Protein AF-A0A9E6A3T9-F1 (afdb_monomer)

Radius of gyration: 27.0 Å; Cα contacts (8 Å, |Δi|>4): 164; chains: 1; bounding box: 60×65×77 Å

Secondary structure (DSSP, 8-state):
---------HHHHHHH-HHHHHHHHHHHHHHHHHHHHHHH---EEEEETTEEEE--S-HHHHHHHHHHHHHHHHHHHHHHHHHHHHHHHHHHHHHHTTSTTT-EE-SSSS-EESHHHHTPPTT--SGGGGTS---EEEEEEE-STT-EEEEEEEEETTEEEEEEEE--HHHHHHHHHHHHHHHHHHHHH-HHHHHHHHHHHHHHHHHHHHHTHHHHHHHHHHHH--

Sequence (226 aa):
MADQVEKLTITEQIDKDEGLKSKRNQLMVTSLILLALSFSGAKVEEANTFILKLKFENQEGISVLLVLAIMFLMLRYYNYAGQYHQKLYKLWTNRLLKDKFFLDVHPYDSSVSGLISKLEPKGFDIENMNYEELSLDYQFKCSFLFVRKITYYWCDRHQDFEEEIEVGWENYFKVIRLEAKYQLESFIVHRENLDIIAPYLIGLMAITSYFYNDQFQVFLKILSSS

pLDDT: mean 73.09, std 15.4, range [37.69, 91.19]

Nearest PDB structures (foldseek):
  2l3j-assembly1_A  TM=4.558E-01  e=2.831E-01  Rattus norvegicus
  3ni9-assembly2_B  TM=4.528E-01  e=7.544E-01  Pseudomonas aeruginosa
  2l3c-assembly1_A  TM=4.208E-01  e=6.723E-01  Rattus norvegicus
  3p1x-assembly3_A  TM=4.592E-01  e=1.898E+00  Homo sapiens
  3adj-assembly1_A  TM=4.566E-01  e=4.015E+00  Arabidopsis thaliana

Structure (mmCIF, N/CA/C/O backbone):
data_AF-A0A9E6A3T9-F1
#
_entry.id   AF-A0A9E6A3T9-F1
#
loop_
_atom_site.group_PDB
_atom_site.id
_atom_site.type_symbol
_atom_site.label_atom_id
_atom_site.label_alt_id
_atom_site.label_comp_id
_atom_site.label_asym_id
_atom_site.label_entity_id
_atom_site.label_seq_id
_atom_site.pdbx_PDB_ins_code
_atom_site.Cartn_x
_atom_site.Cartn_y
_atom_site.Cartn_z
_atom_site.occupancy
_atom_site.B_iso_or_equiv
_atom_site.auth_seq_id
_atom_site.auth_comp_id
_atom_site.auth_asym_id
_atom_site.auth_atom_id
_atom_site.pdbx_PDB_model_num
ATOM 1 N N . MET A 1 1 ? 1.735 45.803 -10.416 1.00 37.69 1 MET A N 1
ATOM 2 C CA . MET A 1 1 ? 2.783 44.982 -9.780 1.00 37.69 1 MET A CA 1
ATOM 3 C C . MET A 1 1 ? 2.056 44.047 -8.841 1.00 37.69 1 MET A C 1
ATOM 5 O O . MET A 1 1 ? 1.550 44.506 -7.831 1.00 37.69 1 MET A O 1
ATOM 9 N N . ALA A 1 2 ? 1.816 42.821 -9.303 1.00 38.03 2 ALA A N 1
ATOM 10 C CA . ALA A 1 2 ? 1.015 41.837 -8.589 1.00 38.03 2 ALA A CA 1
ATOM 11 C C . ALA A 1 2 ? 1.877 41.172 -7.513 1.00 38.03 2 ALA A C 1
ATOM 13 O O . ALA A 1 2 ? 2.999 40.754 -7.805 1.00 38.03 2 ALA A O 1
ATOM 14 N N . ASP A 1 3 ? 1.335 41.130 -6.298 1.00 39.66 3 ASP A N 1
ATOM 15 C CA . ASP A 1 3 ? 1.909 40.488 -5.122 1.00 39.66 3 ASP A CA 1
ATOM 16 C C . ASP A 1 3 ? 2.384 39.067 -5.432 1.00 39.66 3 ASP A C 1
ATOM 18 O O . ASP A 1 3 ? 1.632 38.216 -5.917 1.00 39.66 3 ASP A O 1
ATOM 22 N N . GLN A 1 4 ? 3.651 38.809 -5.117 1.00 42.44 4 GLN A N 1
ATOM 23 C CA . GLN A 1 4 ? 4.193 37.464 -5.028 1.00 42.44 4 GLN A CA 1
ATOM 24 C C . GLN A 1 4 ? 3.591 36.803 -3.788 1.00 42.44 4 GLN A C 1
ATOM 26 O O . GLN A 1 4 ? 4.066 36.995 -2.673 1.00 42.44 4 GLN A O 1
ATOM 31 N N . VAL A 1 5 ? 2.516 36.039 -3.983 1.00 49.66 5 VAL A N 1
ATOM 32 C CA . VAL A 1 5 ? 1.968 35.165 -2.944 1.00 49.66 5 VAL A CA 1
ATOM 33 C C . VAL A 1 5 ? 3.006 34.081 -2.659 1.00 49.66 5 VAL A C 1
ATOM 35 O O . VAL A 1 5 ? 3.191 33.146 -3.441 1.00 49.66 5 VAL A O 1
ATOM 38 N N . GLU A 1 6 ? 3.714 34.252 -1.549 1.00 50.94 6 GLU A N 1
ATOM 39 C CA . GLU A 1 6 ? 4.633 33.286 -0.962 1.00 50.94 6 GLU A CA 1
ATOM 40 C C . GLU A 1 6 ? 3.918 31.927 -0.834 1.00 50.94 6 GLU A C 1
ATOM 42 O O . GLU A 1 6 ? 2.902 31.790 -0.145 1.00 50.94 6 GLU A O 1
ATOM 47 N N . LYS A 1 7 ? 4.386 30.922 -1.588 1.00 54.38 7 LYS A N 1
ATOM 48 C CA . LYS A 1 7 ? 3.810 29.571 -1.587 1.00 54.38 7 LYS A CA 1
ATOM 49 C C . LYS A 1 7 ? 4.089 28.914 -0.235 1.00 54.38 7 LYS A C 1
ATOM 51 O O . LYS A 1 7 ? 5.151 28.333 -0.044 1.00 54.38 7 LYS A O 1
ATOM 56 N N . LEU A 1 8 ? 3.110 28.990 0.665 1.00 55.31 8 LEU A N 1
ATOM 57 C CA . LEU A 1 8 ? 3.109 28.310 1.960 1.00 55.31 8 LEU A CA 1
ATOM 58 C C . LEU A 1 8 ? 3.448 26.826 1.796 1.00 55.31 8 LEU A C 1
ATOM 60 O O . LEU A 1 8 ? 2.880 26.131 0.944 1.00 55.31 8 LEU A O 1
ATOM 64 N N . THR A 1 9 ? 4.350 26.350 2.645 1.00 63.81 9 THR A N 1
ATOM 65 C CA . THR A 1 9 ? 4.795 24.957 2.696 1.00 63.81 9 THR A CA 1
ATOM 66 C C . THR A 1 9 ? 3.611 24.054 3.060 1.00 63.81 9 THR A C 1
ATOM 68 O O . THR A 1 9 ? 2.710 24.474 3.784 1.00 63.81 9 THR A O 1
ATOM 71 N N . ILE A 1 10 ? 3.587 22.799 2.593 1.00 57.50 10 ILE A N 1
ATOM 72 C CA . ILE A 1 10 ? 2.470 21.852 2.829 1.00 57.50 10 ILE A CA 1
ATOM 73 C C . ILE A 1 10 ? 2.103 21.763 4.323 1.00 57.50 10 ILE A C 1
ATOM 75 O O . ILE A 1 10 ? 0.929 21.690 4.676 1.00 57.50 10 ILE A O 1
ATOM 79 N N . THR A 1 11 ? 3.097 21.851 5.205 1.00 52.72 11 THR A N 1
ATOM 80 C CA . THR A 1 11 ? 2.930 21.873 6.663 1.00 52.72 11 THR A CA 1
ATOM 81 C C . THR A 1 11 ? 2.113 23.074 7.150 1.00 52.72 11 THR A C 1
ATOM 83 O O . THR A 1 11 ? 1.230 22.919 7.986 1.00 52.72 11 THR A O 1
ATOM 86 N N . GLU A 1 12 ? 2.340 24.260 6.584 1.00 60.75 12 GLU A N 1
ATOM 87 C CA . GLU A 1 12 ? 1.622 25.491 6.939 1.00 60.75 12 GLU A CA 1
ATOM 88 C C . GLU A 1 12 ? 0.203 25.513 6.362 1.00 60.75 12 GLU A C 1
ATOM 90 O O . GLU A 1 12 ? -0.704 26.072 6.978 1.00 60.75 12 GLU A O 1
ATOM 95 N N . GLN A 1 13 ? -0.009 24.868 5.209 1.00 61.81 13 GLN A N 1
ATOM 96 C CA . GLN A 1 13 ? -1.343 24.661 4.637 1.00 61.81 13 GLN A CA 1
ATOM 97 C C . GLN A 1 13 ? -2.173 23.696 5.496 1.00 61.81 13 GLN A C 1
ATOM 99 O O . GLN A 1 13 ? -3.345 23.957 5.748 1.00 61.81 13 GLN A O 1
ATOM 104 N N . ILE A 1 14 ? -1.551 22.632 6.015 1.00 58.38 14 ILE A N 1
ATOM 105 C CA . ILE A 1 14 ? -2.178 21.690 6.954 1.00 58.38 14 ILE A CA 1
ATOM 106 C C . ILE A 1 14 ? -2.497 22.368 8.294 1.00 58.38 14 ILE A C 1
ATOM 108 O O . ILE A 1 14 ? -3.545 22.100 8.882 1.00 58.38 14 ILE A O 1
ATOM 112 N N . ASP A 1 15 ? -1.622 23.249 8.787 1.00 57.62 15 ASP A N 1
ATOM 113 C CA . ASP A 1 15 ? -1.826 23.912 10.078 1.00 57.62 15 ASP A CA 1
ATOM 114 C C . ASP A 1 15 ? -2.862 25.044 10.051 1.00 57.62 15 ASP A C 1
ATOM 116 O O . ASP A 1 15 ? -3.491 25.293 11.092 1.00 57.62 15 ASP A O 1
ATOM 120 N N . LYS A 1 16 ? -3.051 25.693 8.889 1.00 64.81 16 LYS A N 1
ATOM 121 C CA . LYS A 1 16 ? -4.069 26.733 8.638 1.00 64.81 16 LYS A CA 1
ATOM 122 C C . LYS A 1 16 ? -5.440 26.186 8.236 1.00 64.81 16 LYS A C 1
ATOM 124 O O . LYS A 1 16 ? -6.408 26.942 8.270 1.00 64.81 16 LYS A O 1
ATOM 129 N N . ASP A 1 17 ? -5.549 24.910 7.872 1.00 64.38 17 ASP A N 1
ATOM 130 C CA . ASP A 1 17 ? -6.834 24.295 7.539 1.00 64.38 17 ASP A CA 1
ATOM 131 C C . ASP A 1 17 ? -7.641 24.021 8.821 1.00 64.38 17 ASP A C 1
ATOM 133 O O . ASP A 1 17 ? -7.574 22.952 9.436 1.00 64.38 17 ASP A O 1
ATOM 137 N N . GLU A 1 18 ? -8.409 25.028 9.250 1.00 63.78 18 GLU A N 1
ATOM 138 C CA . GLU A 1 18 ? -9.312 24.936 10.402 1.00 63.78 18 GLU A CA 1
ATOM 139 C C . GLU A 1 18 ? -10.334 23.801 10.248 1.00 63.78 18 GLU A C 1
ATOM 141 O O . GLU A 1 18 ? -10.730 23.193 11.246 1.00 63.78 18 GLU A O 1
ATOM 146 N N . GLY A 1 19 ? -10.714 23.455 9.012 1.00 69.81 19 GLY A N 1
ATOM 147 C CA . GLY A 1 19 ? -11.605 22.341 8.710 1.00 69.81 19 GLY A CA 1
ATOM 148 C C . GLY A 1 19 ? -10.952 21.003 9.036 1.00 69.81 19 GLY A C 1
ATOM 149 O O . GLY A 1 19 ? -11.517 20.203 9.786 1.00 69.81 19 GLY A O 1
ATOM 150 N N . LEU A 1 20 ? -9.731 20.776 8.552 1.00 62.91 20 LEU A N 1
ATOM 151 C CA . LEU A 1 20 ? -8.956 19.572 8.852 1.00 62.91 20 LEU A CA 1
ATOM 152 C C . LEU A 1 20 ? -8.625 19.468 10.347 1.00 62.91 20 LEU A C 1
ATOM 154 O O . LEU A 1 20 ? -8.772 18.398 10.940 1.00 62.91 20 LEU A O 1
ATOM 158 N N . LYS A 1 21 ? -8.248 20.581 10.984 1.00 66.69 21 LYS A N 1
ATOM 159 C CA . LYS A 1 21 ? -7.925 20.646 12.419 1.00 66.69 21 LYS A CA 1
ATOM 160 C C . LYS A 1 21 ? -9.151 20.358 13.285 1.00 66.69 21 LYS A C 1
ATOM 162 O O . LYS A 1 21 ? -9.067 19.553 14.211 1.00 66.69 21 LYS A O 1
ATOM 167 N N . SER A 1 22 ? -10.303 20.937 12.937 1.00 63.97 22 SER A N 1
ATOM 168 C CA . SER A 1 22 ? -11.595 20.698 13.592 1.00 63.97 22 SER A CA 1
ATOM 169 C C . SER A 1 22 ? -12.062 19.255 13.418 1.00 63.97 22 SER A C 1
ATOM 171 O O . SER A 1 22 ? -12.481 18.626 14.387 1.00 63.97 22 SER A O 1
ATOM 173 N N . LYS A 1 23 ? -11.920 18.671 12.220 1.00 61.38 23 LYS A N 1
ATOM 174 C CA . LYS A 1 23 ? -12.301 17.274 11.958 1.00 61.38 23 LYS A CA 1
ATOM 175 C C . LYS A 1 23 ? -11.344 16.266 12.584 1.00 61.38 23 LYS A C 1
ATOM 177 O O . LYS A 1 23 ? -11.811 15.248 13.089 1.00 61.38 23 LYS A O 1
ATOM 182 N N . ARG A 1 24 ? -10.043 16.563 12.639 1.00 70.06 24 ARG A N 1
ATOM 183 C CA . ARG A 1 24 ? -9.051 15.789 13.399 1.00 70.06 24 ARG A CA 1
ATOM 184 C C . ARG A 1 24 ? -9.337 15.855 14.895 1.00 70.06 24 ARG A C 1
ATOM 186 O O . ARG A 1 24 ? -9.302 14.819 15.546 1.00 70.06 24 ARG A O 1
ATOM 193 N N . ASN A 1 25 ? -9.665 17.033 15.429 1.00 64.94 25 ASN A N 1
ATOM 194 C CA . ASN A 1 25 ? -10.065 17.176 16.827 1.00 64.94 25 ASN A CA 1
ATOM 195 C C . ASN A 1 25 ? -11.398 16.488 17.108 1.00 64.94 25 ASN A C 1
ATOM 197 O O . ASN A 1 25 ? -11.491 15.805 18.113 1.00 64.94 25 ASN A O 1
ATOM 201 N N . GLN A 1 26 ? -12.399 16.573 16.227 1.00 59.03 26 GLN A N 1
ATOM 202 C CA . GLN A 1 26 ? -13.629 15.793 16.366 1.00 59.03 26 GLN A CA 1
ATOM 203 C C . GLN A 1 26 ? -13.314 14.302 16.365 1.00 59.03 26 GLN A C 1
ATOM 205 O O . GLN A 1 26 ? -13.780 13.603 17.251 1.00 59.03 26 GLN A O 1
ATOM 210 N N . LEU A 1 27 ? -12.486 13.808 15.446 1.00 53.94 27 LEU A N 1
ATOM 211 C CA . LEU A 1 27 ? -12.088 12.404 15.423 1.00 53.94 27 LEU A CA 1
ATOM 212 C C . LEU A 1 27 ? -11.344 12.011 16.707 1.00 53.94 27 LEU A C 1
ATOM 214 O O . LEU A 1 27 ? -11.716 11.029 17.327 1.00 53.94 27 LEU A O 1
ATOM 218 N N . MET A 1 28 ? -10.354 12.787 17.153 1.00 58.66 28 MET A N 1
ATOM 219 C CA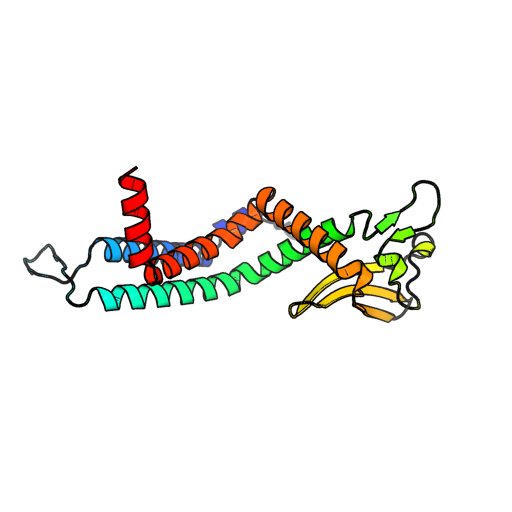 . MET A 1 28 ? -9.598 12.485 18.371 1.00 58.66 28 MET A CA 1
ATOM 220 C C . MET A 1 28 ? -10.451 12.578 19.629 1.00 58.66 28 MET A C 1
ATOM 222 O O . MET A 1 28 ? -10.367 11.690 20.462 1.00 58.66 28 MET A O 1
ATOM 226 N N . VAL A 1 29 ? -11.291 13.604 19.763 1.00 62.84 29 VAL A N 1
ATOM 227 C CA . VAL A 1 29 ? -12.186 13.790 20.912 1.00 62.84 29 VAL A CA 1
ATOM 228 C C . VAL A 1 29 ? -13.259 12.711 20.920 1.00 62.84 29 VAL A C 1
ATOM 230 O O . VAL A 1 29 ? -13.497 12.121 21.963 1.00 62.84 29 VAL A O 1
ATOM 233 N N . THR A 1 30 ? -13.858 12.380 19.776 1.00 50.12 30 THR A N 1
ATOM 234 C CA . THR A 1 30 ? -14.873 11.316 19.704 1.00 50.12 30 THR A CA 1
ATOM 235 C C . THR A 1 30 ? -14.240 9.950 19.947 1.00 50.12 30 THR A C 1
ATOM 237 O O . THR A 1 30 ? -14.811 9.161 20.684 1.00 50.12 30 THR A O 1
ATOM 240 N N . SER A 1 31 ? -13.037 9.689 19.427 1.00 51.22 31 SER A N 1
ATOM 241 C CA . SER A 1 31 ? -12.273 8.471 19.713 1.00 51.22 31 SER A CA 1
ATOM 242 C C . SER A 1 31 ? -11.798 8.406 21.163 1.00 51.22 31 SER A C 1
ATOM 244 O O . SER A 1 31 ? -11.832 7.328 21.728 1.00 51.22 31 SER A O 1
ATOM 246 N N . LEU A 1 32 ? -11.410 9.517 21.799 1.00 50.84 32 LEU A N 1
ATOM 247 C CA . LEU A 1 32 ? -11.037 9.579 23.221 1.00 50.84 32 LEU A CA 1
ATOM 248 C C . LEU A 1 32 ? -12.249 9.422 24.138 1.00 50.84 32 LEU A C 1
ATOM 250 O O . LEU A 1 32 ? -12.148 8.737 25.146 1.00 50.84 32 LEU A O 1
ATOM 254 N N . ILE A 1 33 ? -13.392 10.013 23.784 1.00 54.28 33 ILE A N 1
ATOM 255 C CA . ILE A 1 33 ? -14.673 9.801 24.468 1.00 54.28 33 ILE A CA 1
ATOM 256 C C . ILE A 1 33 ? -15.084 8.337 24.322 1.00 54.28 33 ILE A C 1
ATOM 258 O O . ILE A 1 33 ? -15.462 7.716 25.305 1.00 54.28 33 ILE A O 1
ATOM 262 N N . LEU A 1 34 ? -14.948 7.760 23.129 1.00 47.94 34 LEU A N 1
ATOM 263 C CA . LEU A 1 34 ? -15.210 6.349 22.865 1.00 47.94 34 LEU A CA 1
ATOM 264 C C . LEU A 1 34 ? -14.260 5.445 23.655 1.00 47.94 34 LEU A C 1
ATOM 266 O O . LEU A 1 34 ? -14.723 4.475 24.237 1.00 47.94 34 LEU A O 1
ATOM 270 N N . LEU A 1 35 ? -12.974 5.800 23.745 1.00 50.25 35 LEU A N 1
ATOM 271 C CA . LEU A 1 35 ? -11.944 5.073 24.489 1.00 50.25 35 LEU A CA 1
ATOM 272 C C . LEU A 1 35 ? -12.207 5.151 26.002 1.00 50.25 35 LEU A C 1
ATOM 274 O O . LEU A 1 35 ? -12.212 4.124 26.677 1.00 50.25 35 LEU A O 1
ATOM 278 N N . ALA A 1 36 ? -12.543 6.339 26.515 1.00 46.66 36 ALA A N 1
ATOM 279 C CA . ALA A 1 36 ? -12.953 6.576 27.899 1.00 46.66 36 ALA A CA 1
ATOM 280 C C . ALA A 1 36 ? -14.285 5.887 28.250 1.00 46.66 36 ALA A C 1
ATOM 282 O O . ALA A 1 36 ? -14.440 5.390 29.362 1.00 46.66 36 ALA A O 1
ATOM 283 N N . LEU A 1 37 ? -15.237 5.798 27.316 1.00 44.78 37 LEU A N 1
ATOM 284 C CA . LEU A 1 37 ? -16.497 5.058 27.476 1.00 44.78 37 LEU A CA 1
ATOM 285 C C . LEU A 1 37 ? -16.283 3.539 27.416 1.00 44.78 37 LEU A C 1
ATOM 287 O O . LEU A 1 37 ? -16.868 2.811 28.216 1.00 44.78 37 LEU A O 1
ATOM 291 N N . SER A 1 38 ? -15.400 3.060 26.535 1.00 46.94 38 SER A N 1
ATOM 292 C CA . SER A 1 38 ? -15.012 1.647 26.449 1.00 46.94 38 SER A CA 1
ATOM 293 C C . SER A 1 38 ? -14.176 1.178 27.643 1.00 46.94 38 SER A C 1
ATOM 295 O O . SER A 1 38 ? -14.253 0.009 28.002 1.00 46.94 38 SER A O 1
ATOM 297 N N . PHE A 1 39 ? -13.448 2.085 28.307 1.00 41.59 39 PHE A N 1
ATOM 298 C CA . PHE A 1 39 ? -12.788 1.813 29.588 1.00 41.59 39 PHE A CA 1
ATOM 299 C C . PHE A 1 39 ? -13.721 1.953 30.802 1.00 41.59 39 PHE A C 1
ATOM 301 O O . PHE A 1 39 ? -13.409 1.395 31.850 1.00 41.59 39 PHE A O 1
ATOM 308 N N . SER A 1 40 ? -14.837 2.691 30.702 1.00 42.72 40 SER A N 1
ATOM 309 C CA . SER A 1 40 ? -15.677 3.020 31.871 1.00 42.72 40 SER A CA 1
ATOM 310 C C . SER A 1 40 ? -16.974 2.222 32.004 1.00 42.72 40 SER A C 1
ATOM 312 O O . SER A 1 40 ? -17.497 2.158 33.111 1.00 42.72 40 SER A O 1
ATOM 314 N N . GLY A 1 41 ? -17.487 1.582 30.946 1.00 44.50 41 GLY A N 1
ATOM 315 C CA . GLY A 1 41 ? -18.556 0.575 31.057 1.00 44.50 41 GLY A CA 1
ATOM 316 C C . GLY A 1 41 ? -19.834 1.025 31.797 1.00 44.50 41 GLY A C 1
ATOM 317 O O . GLY A 1 41 ? -20.248 0.374 32.753 1.00 44.50 41 GLY A O 1
ATOM 318 N N . ALA A 1 42 ? -20.487 2.110 31.361 1.00 41.12 42 ALA A N 1
ATOM 319 C CA . ALA A 1 42 ? -21.343 2.924 32.201 1.00 41.12 42 ALA A CA 1
ATOM 320 C C . ALA A 1 42 ? -22.846 3.307 31.716 1.00 41.12 42 ALA A C 1
ATOM 322 O O . ALA A 1 42 ? -22.972 4.065 30.759 1.00 41.12 42 ALA A O 1
ATOM 323 N N . LYS A 1 43 ? -23.965 3.045 32.488 1.00 43.44 43 LYS A N 1
ATOM 324 C CA . LYS A 1 43 ? -25.307 3.748 32.787 1.00 43.44 43 LYS A CA 1
ATOM 325 C C . LYS A 1 43 ? -25.805 4.007 34.273 1.00 43.44 43 LYS A C 1
ATOM 327 O O . LYS A 1 43 ? -25.700 3.170 35.152 1.00 43.44 43 LYS A O 1
ATOM 332 N N . VAL A 1 44 ? -26.405 5.167 34.585 1.00 45.78 44 VAL A N 1
ATOM 333 C CA . VAL A 1 44 ? -26.438 5.773 35.948 1.00 45.78 44 VAL A CA 1
ATOM 334 C C . VAL A 1 44 ? -27.170 5.061 37.095 1.00 45.78 44 VAL A C 1
ATOM 336 O O . VAL A 1 44 ? -28.374 4.878 37.001 1.00 45.78 44 VAL A O 1
ATOM 339 N N . GLU A 1 45 ? -26.470 4.771 38.208 1.00 40.47 45 GLU A N 1
ATOM 340 C CA . GLU A 1 45 ? -27.054 4.182 39.436 1.00 40.47 45 GLU A CA 1
ATOM 341 C C . GLU A 1 45 ? -27.629 5.206 40.438 1.00 40.47 45 GLU A C 1
ATOM 343 O O . GLU A 1 45 ? -28.595 4.886 41.122 1.00 40.47 45 GLU A O 1
ATOM 348 N N . GLU A 1 46 ? -27.126 6.446 40.507 1.00 40.12 46 GLU A N 1
ATOM 349 C CA . GLU A 1 46 ? -27.702 7.495 41.368 1.00 40.12 46 GLU A CA 1
ATOM 350 C C . GLU A 1 46 ? -27.716 8.859 40.672 1.00 40.12 46 GLU A C 1
ATOM 352 O O . GLU A 1 46 ? -26.691 9.343 40.188 1.00 40.12 46 GLU A O 1
ATOM 357 N N . ALA A 1 47 ? -28.884 9.502 40.667 1.00 38.53 47 ALA A N 1
ATOM 358 C CA . ALA A 1 47 ? -29.023 10.926 40.407 1.00 38.53 47 ALA A CA 1
ATOM 359 C C . ALA A 1 47 ? -29.073 11.658 41.754 1.00 38.53 47 ALA A C 1
ATOM 361 O O . ALA A 1 47 ? -30.147 11.954 42.268 1.00 38.53 47 ALA A O 1
ATOM 362 N N . ASN A 1 48 ? -27.909 11.952 42.331 1.00 46.62 48 ASN A N 1
ATOM 363 C CA . ASN A 1 48 ? -27.791 13.098 43.229 1.00 46.62 48 ASN A CA 1
ATOM 364 C C . ASN A 1 48 ? -27.329 14.281 42.386 1.00 46.62 48 ASN A C 1
ATOM 366 O O . ASN A 1 48 ? -26.546 14.092 41.457 1.00 46.62 48 ASN A O 1
ATOM 370 N N . THR A 1 49 ? -27.831 15.476 42.691 1.00 51.66 49 THR A N 1
ATOM 371 C CA . THR A 1 49 ? -27.939 16.664 41.819 1.00 51.66 49 THR A CA 1
ATOM 372 C C . THR A 1 49 ? -26.648 17.143 41.119 1.00 51.66 49 THR A C 1
ATOM 374 O O . THR A 1 49 ? -26.706 18.116 40.377 1.00 51.66 49 THR A O 1
ATOM 377 N N . PHE A 1 50 ? -25.494 16.489 41.314 1.00 44.22 50 PHE A N 1
ATOM 378 C CA . PHE A 1 50 ? -24.191 16.898 40.788 1.00 44.22 50 PHE A CA 1
ATOM 379 C C . PHE A 1 50 ? -23.275 15.818 40.155 1.00 44.22 50 PHE A C 1
ATOM 381 O O . PHE A 1 50 ? -22.300 16.223 39.528 1.00 44.22 50 PHE A O 1
ATOM 388 N N . ILE A 1 51 ? -23.512 14.493 40.243 1.00 45.09 51 ILE A N 1
ATOM 389 C CA . ILE A 1 51 ? -22.613 13.474 39.622 1.00 45.09 51 ILE A CA 1
ATOM 390 C C . ILE A 1 51 ? -23.401 12.255 39.090 1.00 45.09 51 ILE A C 1
ATOM 392 O O . ILE A 1 51 ? -24.098 11.599 39.854 1.00 45.09 51 ILE A O 1
ATOM 396 N N . LEU A 1 52 ? -23.247 11.915 37.796 1.00 43.03 52 LEU A N 1
ATOM 397 C CA . LEU A 1 52 ? -23.876 10.764 37.112 1.00 43.03 52 LEU A CA 1
ATOM 398 C C . LEU A 1 52 ? -22.905 9.553 37.036 1.00 43.03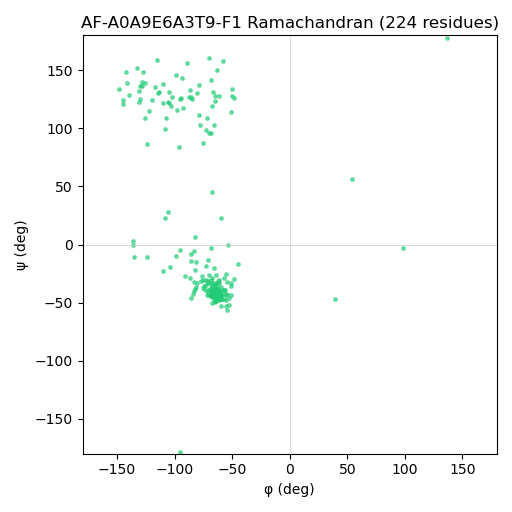 52 LEU A C 1
ATOM 400 O O . LEU A 1 52 ? -21.880 9.632 36.360 1.00 43.03 52 LEU A O 1
ATOM 404 N N . LYS A 1 53 ? -23.222 8.420 37.691 1.00 47.41 53 LYS A N 1
ATOM 405 C CA . LYS A 1 53 ? -22.367 7.205 37.782 1.00 47.41 53 LYS A CA 1
ATOM 406 C C . LYS A 1 53 ? -22.880 6.024 36.972 1.00 47.41 53 LYS A C 1
ATOM 408 O O . LYS A 1 53 ? -23.748 5.296 37.426 1.00 47.41 53 LYS A O 1
ATOM 413 N N . LEU A 1 54 ? -22.322 5.809 35.801 1.00 46.31 54 LEU A N 1
ATOM 414 C CA . LEU A 1 54 ? -22.882 4.972 34.763 1.00 46.31 54 LEU A CA 1
ATOM 415 C C . LEU A 1 54 ? -22.430 3.411 34.975 1.00 46.31 54 LEU A C 1
ATOM 417 O O . LEU A 1 54 ? -21.254 3.194 35.211 1.00 46.31 54 LEU A O 1
ATOM 421 N N . LYS A 1 55 ? -23.262 2.310 34.926 1.00 47.28 55 LYS A N 1
ATOM 422 C CA . LYS A 1 55 ? -23.119 0.827 34.559 1.00 47.28 55 LYS A CA 1
ATOM 423 C C . LYS A 1 55 ? -23.930 0.250 33.324 1.00 47.28 55 LYS A C 1
ATOM 425 O O . LYS A 1 55 ? -25.115 0.526 33.232 1.00 47.28 55 LYS A O 1
ATOM 430 N N . PHE A 1 56 ? -23.398 -0.574 32.400 1.00 48.66 56 PHE A N 1
ATOM 431 C CA . PHE A 1 56 ? -24.158 -1.139 31.229 1.00 48.66 56 PHE A CA 1
ATOM 432 C C . PHE A 1 56 ? -24.687 -2.593 31.396 1.00 48.66 56 PHE A C 1
ATOM 434 O O . PHE A 1 56 ? -23.989 -3.427 31.954 1.00 48.66 56 PHE A O 1
ATOM 441 N N . GLU A 1 57 ? -25.865 -2.925 30.826 1.00 49.78 57 GLU A N 1
ATOM 442 C CA . GLU A 1 57 ? -26.507 -4.269 30.893 1.00 49.78 57 GLU A CA 1
ATOM 443 C C . GLU A 1 57 ? -26.155 -5.241 29.743 1.00 49.78 57 GLU A C 1
ATOM 445 O O . GLU A 1 57 ? -26.207 -6.451 29.936 1.00 49.78 57 GLU A O 1
ATOM 450 N N . ASN A 1 58 ? -25.799 -4.752 28.546 1.00 53.88 58 ASN A N 1
ATOM 451 C CA . ASN A 1 58 ? -25.423 -5.596 27.399 1.00 53.88 58 ASN A CA 1
ATOM 452 C C . ASN A 1 58 ? -24.029 -5.202 26.896 1.00 53.88 58 ASN A C 1
ATOM 454 O O . ASN A 1 58 ? -23.874 -4.348 26.020 1.00 53.88 58 ASN A O 1
ATOM 458 N N . GLN A 1 59 ? -23.016 -5.801 27.519 1.00 56.31 59 GLN A N 1
ATOM 459 C CA . GLN A 1 59 ? -21.604 -5.522 27.263 1.00 56.31 59 GLN A CA 1
ATOM 460 C C . GLN A 1 59 ? -21.166 -5.975 25.859 1.00 56.31 59 GLN A C 1
ATOM 462 O O . GLN A 1 59 ? -20.361 -5.293 25.226 1.00 56.31 59 GLN A O 1
ATOM 467 N N . GLU A 1 60 ? -21.746 -7.058 25.330 1.00 60.31 60 GLU A N 1
ATOM 468 C CA . GLU A 1 60 ? -21.425 -7.571 23.990 1.00 60.31 60 GLU A CA 1
ATOM 469 C C . GLU A 1 60 ? -21.888 -6.633 22.868 1.00 60.31 60 GLU A C 1
ATOM 471 O O . GLU A 1 60 ? -21.151 -6.409 21.905 1.00 60.31 60 GLU A O 1
ATOM 476 N N . GLY A 1 61 ? -23.073 -6.024 22.998 1.00 61.88 61 GLY A N 1
ATOM 477 C CA . GLY A 1 61 ? -23.616 -5.126 21.971 1.00 61.88 61 GLY A CA 1
ATOM 478 C C . GLY A 1 61 ? -22.744 -3.892 21.707 1.00 61.88 61 GLY A C 1
ATOM 479 O O . GLY A 1 61 ? -22.669 -3.406 20.577 1.00 61.88 61 GLY A O 1
ATOM 480 N N . ILE A 1 62 ? -22.032 -3.410 22.729 1.00 63.81 62 ILE A N 1
ATOM 481 C CA . ILE A 1 62 ? -21.115 -2.268 22.610 1.00 63.81 62 ILE A CA 1
ATOM 482 C C . ILE A 1 62 ? -19.864 -2.667 21.823 1.00 63.81 62 ILE A C 1
ATOM 484 O O . ILE A 1 62 ? -19.440 -1.927 20.936 1.00 63.81 62 ILE A O 1
ATOM 488 N N . SER A 1 63 ? -19.296 -3.844 22.091 1.00 68.50 63 SER A N 1
ATOM 489 C CA . SER A 1 63 ? -18.129 -4.348 21.361 1.00 68.50 63 SER A CA 1
ATOM 490 C C . SER A 1 63 ? -18.423 -4.558 19.873 1.00 68.50 63 SER A C 1
ATOM 492 O O . SER A 1 63 ? -17.614 -4.166 19.034 1.00 68.50 63 SER A O 1
ATOM 494 N N . VAL A 1 64 ? -19.605 -5.079 19.528 1.00 72.12 64 VAL A N 1
ATOM 495 C CA . VAL A 1 64 ? -20.034 -5.220 18.123 1.00 72.12 64 VAL A CA 1
ATOM 496 C C . VAL A 1 64 ? -20.161 -3.855 17.437 1.00 72.12 64 VAL A C 1
ATOM 498 O O . VAL A 1 64 ? -19.676 -3.673 16.319 1.00 72.12 64 VAL A O 1
ATOM 501 N N . LEU A 1 65 ? -20.760 -2.864 18.107 1.00 67.44 65 LEU A N 1
ATOM 502 C CA . LEU A 1 65 ? -20.886 -1.504 17.571 1.00 67.44 65 LEU A CA 1
ATOM 503 C C . LEU A 1 65 ? -19.506 -0.860 17.349 1.00 67.44 65 LEU A C 1
ATOM 505 O O . LEU A 1 65 ? -19.281 -0.222 16.321 1.00 67.44 65 LEU A O 1
ATOM 509 N N . LEU A 1 66 ? -18.557 -1.084 18.261 1.00 71.81 66 LEU A N 1
ATOM 510 C CA . LEU A 1 66 ? -17.171 -0.626 18.125 1.00 71.81 66 LEU A CA 1
ATOM 511 C C . LEU A 1 66 ? -16.463 -1.252 16.920 1.00 71.81 66 LEU A C 1
ATOM 513 O O . LEU A 1 66 ? -15.800 -0.534 16.175 1.00 71.81 66 LEU A O 1
ATOM 517 N N . VAL A 1 67 ? -16.633 -2.554 16.681 1.00 79.94 67 VAL A N 1
ATOM 518 C CA . VAL A 1 67 ? -16.081 -3.223 15.490 1.00 79.94 67 VAL A CA 1
ATOM 519 C C . VAL A 1 67 ? -16.633 -2.594 14.210 1.00 79.94 67 VAL A C 1
ATOM 521 O O . VAL A 1 67 ? -15.862 -2.250 13.312 1.00 79.94 67 VAL A O 1
ATOM 524 N N . LEU A 1 68 ? -17.947 -2.355 14.149 1.00 75.12 68 LEU A N 1
ATOM 525 C CA . LEU A 1 68 ? -18.578 -1.676 13.013 1.00 75.12 68 LEU A CA 1
ATOM 526 C C . LEU A 1 68 ? -18.053 -0.244 12.831 1.00 75.12 68 LEU A C 1
ATOM 528 O O . LEU A 1 68 ? -17.802 0.186 11.704 1.00 75.12 68 LEU A O 1
ATOM 532 N N . ALA A 1 69 ? -17.830 0.486 13.926 1.00 77.75 69 ALA A N 1
ATOM 533 C CA . ALA A 1 69 ? -17.250 1.823 13.887 1.00 77.75 69 ALA A CA 1
ATOM 534 C C . ALA A 1 69 ? -15.800 1.808 13.372 1.00 77.75 69 ALA A C 1
ATOM 536 O O . ALA A 1 69 ? -15.455 2.630 12.525 1.00 77.75 69 ALA A O 1
ATOM 537 N N . ILE A 1 70 ? -14.964 0.859 13.812 1.00 86.19 70 ILE A N 1
ATOM 538 C CA . ILE A 1 70 ? -13.589 0.691 13.313 1.00 86.19 70 ILE A CA 1
ATOM 539 C C . ILE A 1 70 ? -13.608 0.377 11.815 1.00 86.19 70 ILE A C 1
ATOM 541 O O . ILE A 1 70 ? -12.883 1.016 11.055 1.00 86.19 70 ILE A O 1
ATOM 545 N N . MET A 1 71 ? -14.472 -0.539 11.363 1.00 83.44 71 MET A N 1
ATOM 546 C CA . MET A 1 71 ? -14.632 -0.839 9.935 1.00 83.44 71 MET A CA 1
ATOM 547 C C . MET A 1 71 ? -15.008 0.406 9.124 1.00 83.44 71 MET A C 1
ATOM 549 O O . MET A 1 71 ? -14.385 0.694 8.100 1.00 83.44 71 MET A O 1
ATOM 553 N N . PHE A 1 72 ? -15.985 1.181 9.601 1.00 80.88 72 PHE A N 1
ATOM 554 C CA . PHE A 1 72 ? -16.392 2.428 8.958 1.00 80.88 72 PHE A CA 1
ATOM 555 C C . PHE A 1 72 ? -15.254 3.459 8.908 1.00 80.88 72 PHE A C 1
ATOM 557 O O . PHE A 1 72 ? -15.030 4.100 7.879 1.00 80.88 72 PHE A O 1
ATOM 564 N N . LEU A 1 73 ? -14.500 3.610 9.999 1.00 81.94 73 LEU A N 1
ATOM 565 C CA . LEU A 1 73 ? -13.369 4.533 10.070 1.00 81.94 73 LEU A CA 1
ATOM 566 C C . LEU A 1 73 ? -12.214 4.109 9.159 1.00 81.94 73 LEU A C 1
ATOM 568 O O . LEU A 1 73 ? -11.621 4.977 8.523 1.00 81.94 73 LEU A O 1
ATOM 572 N N . MET A 1 74 ? -11.929 2.811 9.033 1.00 86.31 74 MET A N 1
ATOM 573 C CA . MET A 1 74 ? -10.927 2.303 8.089 1.00 86.31 74 MET A CA 1
ATOM 574 C C . MET A 1 74 ? -11.320 2.586 6.637 1.00 86.31 74 MET A C 1
ATOM 576 O O . MET A 1 74 ? -10.486 3.055 5.867 1.00 86.31 74 MET A O 1
ATOM 580 N N . LEU A 1 75 ? -12.591 2.378 6.267 1.00 84.50 75 LEU A N 1
ATOM 581 C CA . LEU A 1 75 ? -13.100 2.731 4.933 1.00 84.50 75 LEU A CA 1
ATOM 582 C C . LEU A 1 75 ? -12.965 4.230 4.659 1.00 84.50 75 LEU A C 1
ATOM 584 O O . LEU A 1 75 ? -12.517 4.652 3.593 1.00 84.50 75 LEU A O 1
ATOM 588 N N . ARG A 1 76 ? -13.323 5.057 5.642 1.00 83.12 76 ARG A N 1
ATOM 589 C CA . ARG A 1 76 ? -13.176 6.505 5.525 1.00 83.12 76 ARG A CA 1
ATOM 590 C C . ARG A 1 76 ? -11.710 6.908 5.385 1.00 83.12 76 ARG A C 1
ATOM 592 O O . ARG A 1 76 ? -11.401 7.760 4.558 1.00 83.12 76 ARG A O 1
ATOM 599 N N . TYR A 1 77 ? -10.826 6.309 6.174 1.00 87.00 77 TYR A N 1
ATOM 600 C CA . TYR A 1 77 ? -9.390 6.550 6.104 1.00 87.00 77 TYR A CA 1
ATOM 601 C C . TYR A 1 77 ? -8.823 6.161 4.733 1.00 87.00 77 TYR A C 1
ATOM 603 O O . TYR A 1 77 ? -8.082 6.950 4.153 1.00 87.00 77 TYR A O 1
ATOM 611 N N . TYR A 1 78 ? -9.271 5.042 4.157 1.00 86.81 78 TYR A N 1
ATOM 612 C CA . TYR A 1 78 ? -8.907 4.617 2.803 1.00 86.81 78 TYR A CA 1
ATOM 613 C C . TYR A 1 78 ? -9.209 5.662 1.734 1.00 86.81 78 TYR A C 1
ATOM 615 O O . TYR A 1 78 ? -8.344 5.968 0.912 1.00 86.81 78 TYR A O 1
ATOM 623 N N . ASN A 1 79 ? -10.380 6.294 1.796 1.00 85.19 79 ASN A N 1
ATOM 624 C CA . ASN A 1 79 ? -10.733 7.345 0.842 1.00 85.19 79 ASN A CA 1
ATOM 625 C C . ASN A 1 79 ? -9.773 8.548 0.890 1.00 85.19 79 ASN A C 1
ATOM 627 O O . ASN A 1 79 ? -9.505 9.152 -0.146 1.00 85.19 79 ASN A O 1
ATOM 631 N N . TYR A 1 80 ? -9.225 8.887 2.061 1.00 82.19 80 TYR A N 1
ATOM 632 C CA . TYR A 1 80 ? -8.236 9.966 2.188 1.00 82.19 80 TYR A CA 1
ATOM 633 C C . TYR A 1 80 ? -6.812 9.501 1.855 1.00 82.19 80 TYR A C 1
ATOM 635 O O . TYR A 1 80 ? -6.060 10.219 1.196 1.00 82.19 80 TYR A O 1
ATOM 643 N N . ALA A 1 81 ? -6.438 8.294 2.282 1.00 88.44 81 ALA A N 1
ATOM 644 C CA . ALA A 1 81 ? -5.113 7.723 2.066 1.00 88.44 81 ALA A CA 1
ATOM 645 C C . ALA A 1 81 ? -4.870 7.297 0.605 1.00 88.44 81 ALA A C 1
ATOM 647 O O . ALA A 1 81 ? -3.719 7.159 0.193 1.00 88.44 81 ALA A O 1
ATOM 648 N N . GLY A 1 82 ? -5.926 7.127 -0.201 1.00 85.69 82 GLY A N 1
ATOM 649 C CA . GLY A 1 82 ? -5.854 6.641 -1.584 1.00 85.69 82 GLY A CA 1
ATOM 650 C C . GLY A 1 82 ? -4.853 7.390 -2.470 1.00 85.69 82 GLY A C 1
ATOM 651 O O . GLY A 1 82 ? -4.057 6.766 -3.171 1.00 85.69 82 GLY A O 1
ATOM 652 N N . GLN A 1 83 ? -4.810 8.722 -2.383 1.00 88.44 83 GLN A N 1
ATOM 653 C CA . GLN A 1 83 ? -3.849 9.522 -3.155 1.00 88.44 83 GLN A CA 1
ATOM 654 C C . GLN A 1 83 ? -2.397 9.247 -2.745 1.00 88.44 83 GLN A C 1
ATOM 656 O O . GLN A 1 83 ? -1.488 9.273 -3.575 1.00 88.44 83 GLN A O 1
ATOM 661 N N . TYR A 1 84 ? -2.161 8.973 -1.463 1.00 86.62 84 TYR A N 1
ATOM 662 C CA . TYR A 1 84 ? -0.832 8.653 -0.959 1.00 86.62 84 TYR A CA 1
ATOM 663 C C . TYR A 1 84 ? -0.417 7.235 -1.339 1.00 86.62 84 TYR A C 1
ATOM 665 O O . TYR A 1 84 ? 0.729 7.038 -1.730 1.00 86.62 84 TYR A O 1
ATOM 673 N N . HIS A 1 85 ? -1.345 6.273 -1.338 1.00 86.00 85 HIS A N 1
ATOM 674 C CA . HIS A 1 85 ? -1.083 4.933 -1.864 1.00 86.00 85 HIS A CA 1
ATOM 675 C C . HIS A 1 85 ? -0.619 4.978 -3.325 1.00 86.00 85 HIS A C 1
ATOM 677 O O . HIS A 1 85 ? 0.351 4.309 -3.667 1.00 86.00 85 HIS A O 1
ATOM 683 N N . GLN A 1 86 ? -1.239 5.811 -4.168 1.00 87.31 86 GLN A N 1
ATOM 684 C CA . GLN A 1 86 ? -0.812 5.988 -5.562 1.00 87.31 86 GLN A CA 1
ATOM 685 C C . GLN A 1 86 ? 0.584 6.616 -5.679 1.00 87.31 86 GLN A C 1
ATOM 687 O O . GLN A 1 86 ? 1.400 6.174 -6.488 1.00 87.31 86 GLN A O 1
ATOM 692 N N . LYS A 1 87 ? 0.887 7.628 -4.859 1.00 89.19 87 LYS A N 1
ATOM 693 C CA . LYS A 1 87 ? 2.213 8.269 -4.846 1.00 89.19 87 LYS A CA 1
ATOM 694 C C . LYS A 1 87 ? 3.304 7.302 -4.395 1.00 89.19 87 LYS A C 1
ATOM 696 O O . LYS A 1 87 ? 4.328 7.191 -5.062 1.00 89.19 87 LYS A O 1
ATOM 701 N N . LEU A 1 88 ? 3.069 6.582 -3.300 1.00 87.94 88 LEU A N 1
ATOM 702 C CA . LEU A 1 88 ? 3.985 5.561 -2.797 1.00 87.94 88 LEU A CA 1
ATOM 703 C C . LEU A 1 88 ? 4.163 4.437 -3.812 1.00 87.94 88 LEU A C 1
ATOM 705 O O . LEU A 1 88 ? 5.294 4.009 -4.034 1.00 87.94 88 LEU A O 1
ATOM 709 N N . TYR A 1 89 ? 3.073 4.026 -4.473 1.00 88.62 89 TYR A N 1
ATOM 710 C CA . TYR A 1 89 ? 3.114 3.063 -5.566 1.00 88.62 89 TYR A CA 1
ATOM 711 C C . TYR A 1 89 ? 4.082 3.512 -6.657 1.00 88.62 89 TYR A C 1
ATOM 713 O O . TYR A 1 89 ? 5.068 2.829 -6.915 1.00 88.62 89 TYR A O 1
ATOM 721 N N . LYS A 1 90 ? 3.877 4.721 -7.193 1.00 89.00 90 LYS A N 1
ATOM 722 C CA . LYS A 1 90 ? 4.744 5.300 -8.224 1.00 89.00 90 LYS A CA 1
ATOM 723 C C . LYS A 1 90 ? 6.209 5.383 -7.777 1.00 89.00 90 LYS A C 1
ATOM 725 O O . LYS A 1 90 ? 7.116 5.131 -8.564 1.00 89.00 90 LYS A O 1
ATOM 730 N N . LEU A 1 91 ? 6.464 5.718 -6.511 1.00 88.88 91 LEU A N 1
ATOM 731 C CA . LEU A 1 91 ? 7.825 5.822 -5.982 1.00 88.88 91 LEU A CA 1
ATOM 732 C C . LEU A 1 91 ? 8.557 4.479 -5.963 1.00 88.88 91 LEU A C 1
ATOM 734 O O . LEU A 1 91 ? 9.706 4.418 -6.404 1.00 88.88 91 LEU A O 1
ATOM 738 N N . TRP A 1 92 ? 7.935 3.413 -5.452 1.00 88.62 92 TRP A N 1
ATOM 739 C CA . TRP A 1 92 ? 8.616 2.118 -5.381 1.00 88.62 92 TRP A CA 1
ATOM 740 C C . TRP A 1 92 ? 8.709 1.452 -6.757 1.00 88.62 92 TRP A C 1
ATOM 742 O O . TRP A 1 92 ? 9.750 0.871 -7.064 1.00 88.62 92 TRP A O 1
ATOM 752 N N . THR A 1 93 ? 7.703 1.604 -7.628 1.00 90.44 93 THR A N 1
ATOM 753 C CA . THR A 1 93 ? 7.766 1.082 -9.003 1.00 90.44 93 THR A CA 1
ATOM 754 C C . THR A 1 93 ? 8.852 1.766 -9.824 1.00 90.44 93 THR A C 1
ATOM 756 O O . THR A 1 93 ? 9.580 1.099 -10.550 1.00 90.44 93 THR A O 1
ATOM 759 N N . ASN A 1 94 ? 9.045 3.077 -9.659 1.00 89.50 94 ASN A N 1
ATOM 760 C CA . ASN A 1 94 ? 10.124 3.797 -10.339 1.00 89.50 94 ASN A CA 1
ATOM 761 C C . ASN A 1 94 ? 11.517 3.326 -9.899 1.00 89.50 94 ASN A C 1
ATOM 763 O O . ASN A 1 94 ? 12.480 3.472 -10.646 1.00 89.50 94 ASN A O 1
ATOM 767 N N . ARG A 1 95 ? 11.657 2.783 -8.685 1.00 88.50 95 ARG A N 1
ATOM 768 C CA . ARG A 1 95 ? 12.918 2.184 -8.220 1.00 88.50 95 ARG A CA 1
ATOM 769 C C . ARG A 1 95 ? 13.088 0.759 -8.719 1.00 88.50 95 ARG A C 1
ATOM 771 O O . ARG A 1 95 ? 14.196 0.404 -9.097 1.00 88.50 95 ARG A O 1
ATOM 778 N N . LEU A 1 96 ? 12.000 -0.010 -8.760 1.00 90.38 96 LEU A N 1
ATOM 779 C CA . LEU A 1 96 ? 11.972 -1.345 -9.357 1.00 90.38 96 LEU A CA 1
ATOM 780 C C . LEU A 1 96 ? 12.453 -1.295 -10.813 1.00 90.38 96 LEU A C 1
ATOM 782 O O . LEU A 1 96 ? 13.319 -2.070 -11.197 1.00 90.38 96 LEU A O 1
ATOM 786 N N . LEU A 1 97 ? 11.931 -0.352 -11.601 1.00 88.44 97 LEU A N 1
ATOM 787 C CA . LEU A 1 97 ? 12.264 -0.203 -13.019 1.00 88.44 97 LEU A CA 1
ATOM 788 C C . LEU A 1 97 ? 13.725 0.207 -13.282 1.00 88.44 97 LEU A C 1
ATOM 790 O O . LEU A 1 97 ? 14.228 -0.018 -14.375 1.00 88.44 97 LEU A O 1
ATOM 794 N N . LYS A 1 98 ? 14.413 0.777 -12.284 1.00 86.94 98 LYS A N 1
ATOM 795 C CA . LYS A 1 98 ? 15.848 1.108 -12.350 1.00 86.94 98 LYS A CA 1
ATOM 796 C C . LYS A 1 98 ? 16.759 -0.075 -12.019 1.00 86.94 98 LYS A C 1
ATOM 798 O O . LYS A 1 98 ? 17.978 0.068 -12.078 1.00 86.94 98 LYS A O 1
ATOM 803 N N . ASP A 1 99 ? 16.201 -1.208 -11.600 1.00 89.12 99 ASP A N 1
ATOM 804 C CA . ASP A 1 99 ? 16.984 -2.420 -11.389 1.00 89.12 99 ASP A CA 1
ATOM 805 C C . ASP A 1 99 ? 17.489 -2.954 -12.739 1.00 89.12 99 ASP A C 1
ATOM 807 O O . ASP A 1 99 ? 16.760 -2.946 -13.734 1.00 89.12 99 ASP A O 1
ATOM 811 N N . LYS A 1 100 ? 18.725 -3.468 -12.753 1.00 86.50 100 LYS A N 1
ATOM 812 C CA . LYS A 1 100 ? 19.393 -4.001 -13.954 1.00 86.50 100 LYS A CA 1
ATOM 813 C C . LYS A 1 100 ? 18.590 -5.089 -14.662 1.00 86.50 100 LYS A C 1
ATOM 815 O O . LYS A 1 100 ? 18.757 -5.323 -15.851 1.00 86.50 100 LYS A O 1
ATOM 820 N N . PHE A 1 101 ? 17.723 -5.793 -13.938 1.00 88.06 101 PHE A N 1
ATOM 821 C CA . PHE A 1 101 ? 16.835 -6.773 -14.546 1.00 88.06 101 PHE A CA 1
ATOM 822 C C . PHE A 1 101 ? 15.833 -6.140 -15.528 1.00 88.06 101 PHE A C 1
ATOM 824 O O . PHE A 1 101 ? 15.509 -6.742 -16.555 1.00 88.06 101 PHE A O 1
ATOM 831 N N . PHE A 1 102 ? 15.335 -4.943 -15.217 1.00 86.44 102 PHE A N 1
ATOM 832 C CA . PHE A 1 102 ? 14.363 -4.229 -16.042 1.00 86.44 102 PHE A CA 1
ATOM 833 C C . PHE A 1 102 ? 15.048 -3.405 -17.128 1.00 86.44 102 PHE A C 1
ATOM 835 O O . PHE A 1 102 ? 14.646 -3.509 -18.289 1.00 86.44 102 PHE A O 1
ATOM 842 N N . LEU A 1 103 ? 16.095 -2.665 -16.762 1.00 85.44 103 LEU A N 1
ATOM 843 C CA . LEU A 1 103 ? 16.888 -1.853 -17.676 1.00 85.44 103 LEU A CA 1
ATOM 844 C C . LEU A 1 103 ? 18.362 -1.863 -17.255 1.00 85.44 103 LEU A C 1
ATOM 846 O O . LEU A 1 103 ? 18.701 -1.428 -16.155 1.00 85.44 103 LEU A O 1
ATOM 850 N N . ASP A 1 104 ? 19.237 -2.323 -18.140 1.00 84.12 104 ASP A N 1
ATOM 851 C CA . ASP A 1 104 ? 20.689 -2.262 -17.998 1.00 84.12 104 ASP A CA 1
ATOM 852 C C . ASP A 1 104 ? 21.272 -1.584 -19.239 1.00 84.12 104 ASP A C 1
ATOM 854 O O . ASP A 1 104 ? 21.246 -2.122 -20.351 1.00 84.12 104 ASP A O 1
ATOM 858 N N . VAL A 1 105 ? 21.758 -0.362 -19.034 1.00 80.25 105 VAL A N 1
ATOM 859 C CA . VAL A 1 105 ? 22.396 0.450 -20.070 1.00 80.25 105 VAL A CA 1
ATOM 860 C C . VAL A 1 105 ? 23.890 0.174 -20.006 1.00 80.25 105 VAL A C 1
ATOM 862 O O . VAL A 1 105 ? 24.532 0.445 -18.984 1.00 80.25 105 VAL A O 1
ATOM 865 N N . HIS A 1 106 ? 24.455 -0.377 -21.081 1.00 79.38 106 HIS A N 1
ATOM 866 C CA . HIS A 1 106 ? 25.887 -0.630 -21.120 1.00 79.38 106 HIS A CA 1
ATOM 867 C C . HIS A 1 106 ? 26.661 0.703 -21.124 1.00 79.38 106 HIS A C 1
ATOM 869 O O . HIS A 1 106 ? 26.366 1.596 -21.909 1.00 79.38 106 HIS A O 1
ATOM 875 N N . PRO A 1 107 ? 27.682 0.874 -20.265 1.00 73.50 107 PRO A N 1
ATOM 876 C CA . PRO A 1 107 ? 28.408 2.144 -20.166 1.00 73.50 107 PRO A CA 1
ATOM 877 C C . PRO A 1 107 ? 29.302 2.451 -21.379 1.00 73.50 107 PRO A C 1
ATOM 879 O O . PRO A 1 107 ? 29.788 3.572 -21.501 1.00 73.50 107 PRO A O 1
ATOM 882 N N . TYR A 1 108 ? 29.555 1.462 -22.241 1.00 72.56 108 TYR A N 1
ATOM 883 C CA . TYR A 1 108 ? 30.486 1.559 -23.372 1.00 72.56 108 TYR A CA 1
ATOM 884 C C . TYR A 1 108 ? 29.851 1.227 -24.724 1.00 72.56 108 TYR A C 1
ATOM 886 O O . TYR A 1 108 ? 30.488 1.446 -25.750 1.00 72.56 108 TYR A O 1
ATOM 894 N N . ASP A 1 109 ? 28.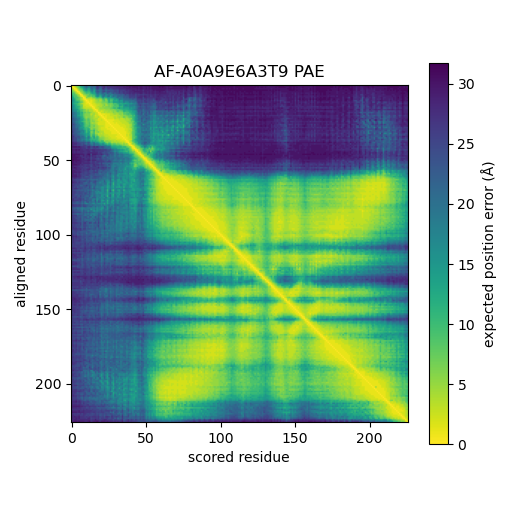633 0.691 -24.721 1.00 71.88 109 ASP A N 1
ATOM 895 C CA . ASP A 1 109 ? 27.897 0.304 -25.919 1.00 71.88 109 ASP A CA 1
ATOM 896 C C . ASP A 1 109 ? 26.517 0.958 -25.839 1.00 71.88 109 ASP A C 1
ATOM 898 O O . ASP A 1 109 ? 25.909 0.969 -24.769 1.00 71.88 109 ASP A O 1
ATOM 902 N N . SER A 1 110 ? 26.032 1.526 -26.942 1.00 67.44 110 SER A N 1
ATOM 903 C CA . SER A 1 110 ? 24.696 2.135 -27.010 1.00 67.44 110 SER A CA 1
ATOM 904 C C . SER A 1 110 ? 23.570 1.102 -26.905 1.00 67.44 110 SER A C 1
ATOM 906 O O . SER A 1 110 ? 22.404 1.478 -26.866 1.00 67.44 110 SER A O 1
ATOM 908 N N . SER A 1 111 ? 23.910 -0.188 -26.835 1.00 75.44 111 SER A N 1
ATOM 909 C CA . SER A 1 111 ? 22.968 -1.276 -26.601 1.00 75.44 111 SER A CA 1
ATOM 910 C C . SER A 1 111 ? 22.270 -1.139 -25.245 1.00 75.44 111 SER A C 1
ATOM 912 O O . SER A 1 111 ? 22.922 -1.059 -24.191 1.00 75.44 111 SER A O 1
ATOM 914 N N . VAL A 1 112 ? 20.941 -1.196 -25.262 1.00 78.94 112 VAL A N 1
ATOM 915 C CA . VAL A 1 112 ? 20.120 -1.234 -24.052 1.00 78.94 112 VAL A CA 1
ATOM 916 C C . VAL A 1 112 ? 19.592 -2.649 -23.869 1.00 78.94 112 VAL A C 1
ATOM 918 O O . VAL A 1 112 ? 18.926 -3.203 -24.738 1.00 78.94 112 VAL A O 1
ATOM 921 N N . SER A 1 113 ? 19.880 -3.255 -22.718 1.00 80.38 113 SER A N 1
ATOM 922 C CA . SER A 1 113 ? 19.428 -4.608 -22.395 1.00 80.38 113 SER A CA 1
ATOM 923 C C . SER A 1 113 ? 18.470 -4.597 -21.202 1.00 80.38 113 SER A C 1
ATOM 925 O O . SER A 1 113 ? 18.423 -3.643 -20.433 1.00 80.38 113 SER A O 1
ATOM 927 N N . GLY A 1 114 ? 17.654 -5.639 -21.048 1.00 85.50 114 GLY A N 1
ATOM 928 C CA . GLY A 1 114 ? 16.729 -5.766 -19.916 1.00 85.50 114 GLY A CA 1
ATOM 929 C C . GLY A 1 114 ? 15.347 -6.252 -20.328 1.00 85.50 114 GLY A C 1
ATOM 930 O O . GLY A 1 114 ? 15.079 -6.499 -21.504 1.00 85.50 114 GLY A O 1
ATOM 931 N N . LEU A 1 115 ? 14.463 -6.440 -19.350 1.00 85.25 115 LEU A N 1
ATOM 932 C CA . LEU A 1 115 ? 13.094 -6.881 -19.616 1.00 85.25 115 LEU A CA 1
ATOM 933 C C . LEU A 1 115 ? 12.311 -5.865 -20.462 1.00 85.25 115 LEU A C 1
ATOM 935 O O . LEU A 1 115 ? 11.489 -6.279 -21.271 1.00 85.25 115 LEU A O 1
ATOM 939 N N . ILE A 1 116 ? 12.588 -4.568 -20.300 1.00 85.81 116 ILE A N 1
ATOM 940 C CA . ILE A 1 116 ? 11.880 -3.492 -21.007 1.00 85.81 116 ILE A CA 1
ATOM 941 C C . ILE A 1 116 ? 12.213 -3.502 -22.504 1.00 85.81 116 ILE A C 1
ATOM 943 O O . ILE A 1 116 ? 11.290 -3.444 -23.308 1.00 85.81 116 ILE A O 1
ATOM 947 N N . SER A 1 117 ? 13.495 -3.657 -22.860 1.00 82.50 117 SER A N 1
ATOM 948 C CA . SER A 1 117 ? 13.962 -3.779 -24.255 1.00 82.50 117 SER A CA 1
ATOM 949 C C . SER A 1 117 ? 13.520 -5.101 -24.901 1.00 82.50 117 SER A C 1
ATOM 951 O O . SER A 1 117 ? 13.131 -5.147 -26.062 1.00 82.50 117 SER A O 1
ATOM 953 N N . LYS A 1 118 ? 13.447 -6.195 -24.131 1.00 85.19 118 LYS A N 1
ATOM 954 C CA . LYS A 1 118 ? 12.922 -7.479 -24.638 1.00 85.19 118 LYS A CA 1
ATOM 955 C C . LYS A 1 118 ? 11.430 -7.458 -24.965 1.00 85.19 118 LYS A C 1
ATOM 957 O O . LYS A 1 118 ? 10.984 -8.266 -25.775 1.00 85.19 118 LYS A O 1
ATOM 962 N N . LEU A 1 119 ? 10.666 -6.619 -24.272 1.00 84.69 119 LEU A N 1
ATOM 963 C CA . LEU A 1 119 ? 9.215 -6.485 -24.414 1.00 84.69 119 LEU A CA 1
ATOM 964 C C . LEU A 1 119 ? 8.848 -5.200 -25.167 1.00 84.69 119 LEU A C 1
ATOM 966 O O . LEU A 1 119 ? 7.784 -4.643 -24.941 1.00 84.69 119 LEU A O 1
ATOM 970 N N . GLU A 1 120 ? 9.728 -4.722 -26.039 1.00 83.56 120 GLU A N 1
ATOM 971 C CA . GLU A 1 120 ? 9.521 -3.499 -26.800 1.00 83.56 120 GLU A CA 1
ATOM 972 C C . GLU A 1 120 ? 8.338 -3.614 -27.796 1.00 83.56 120 GLU A C 1
ATOM 974 O O . GLU A 1 120 ? 8.294 -4.560 -28.595 1.00 83.56 120 GLU A O 1
ATOM 979 N N . PRO A 1 121 ? 7.371 -2.670 -27.776 1.00 82.06 121 PRO A N 1
ATOM 980 C CA . PRO A 1 121 ? 6.315 -2.602 -28.783 1.00 82.06 121 PRO A CA 1
ATOM 981 C C . PRO A 1 121 ? 6.841 -2.165 -30.158 1.00 82.06 121 PRO A C 1
ATOM 983 O O . PRO A 1 121 ? 7.902 -1.563 -30.290 1.00 82.06 121 PRO A O 1
ATOM 986 N N . LYS A 1 122 ? 6.089 -2.434 -31.231 1.00 75.69 122 LYS A N 1
ATOM 987 C CA . LYS A 1 122 ? 6.507 -2.029 -32.587 1.00 75.69 122 LYS A CA 1
ATOM 988 C C . LYS A 1 122 ? 6.478 -0.498 -32.719 1.00 75.69 122 LYS A C 1
ATOM 990 O O . LYS A 1 122 ? 5.411 0.092 -32.614 1.00 75.69 122 LYS A O 1
ATOM 995 N N . GLY A 1 123 ? 7.629 0.120 -33.002 1.00 69.81 123 GLY A N 1
ATOM 996 C CA . GLY A 1 123 ? 7.814 1.587 -32.969 1.00 69.81 123 GLY A CA 1
ATOM 997 C C . GLY A 1 123 ? 8.449 2.100 -31.664 1.00 69.81 123 GLY A C 1
ATOM 998 O O . GLY A 1 123 ? 8.732 3.286 -31.548 1.00 69.81 123 GLY A O 1
ATOM 999 N N . PHE A 1 124 ? 8.683 1.173 -30.733 1.00 72.69 124 PHE A N 1
ATOM 1000 C CA . PHE A 1 124 ? 9.311 1.232 -29.415 1.00 72.69 124 PHE A CA 1
ATOM 1001 C C . PHE A 1 124 ? 10.760 1.697 -29.273 1.00 72.69 124 PHE A C 1
ATOM 1003 O O . PHE A 1 124 ? 11.378 1.219 -28.341 1.00 72.69 124 PHE A O 1
ATOM 1010 N N . ASP A 1 125 ? 11.390 2.462 -30.161 1.00 71.31 125 ASP A N 1
ATOM 1011 C CA . ASP A 1 125 ? 12.862 2.346 -30.255 1.00 71.31 125 ASP A CA 1
ATOM 1012 C C . ASP A 1 125 ? 13.634 2.972 -29.070 1.00 71.31 125 ASP A C 1
ATOM 1014 O O . ASP A 1 125 ? 13.875 4.182 -29.009 1.00 71.31 125 ASP A O 1
ATOM 1018 N N . ILE A 1 126 ? 14.044 2.124 -28.120 1.00 71.19 126 ILE A N 1
ATOM 1019 C CA . ILE A 1 126 ? 14.788 2.523 -26.918 1.00 71.19 126 ILE A CA 1
ATOM 1020 C C . ILE A 1 126 ? 16.237 2.889 -27.257 1.00 71.19 126 ILE A C 1
ATOM 1022 O O . ILE A 1 126 ? 16.834 3.726 -26.578 1.00 71.19 126 ILE A O 1
ATOM 1026 N N . GLU A 1 127 ? 16.825 2.279 -28.286 1.00 65.25 127 GLU A N 1
ATOM 1027 C CA . GLU A 1 127 ? 18.235 2.476 -28.644 1.00 65.25 127 GLU A CA 1
ATOM 1028 C C . GLU A 1 127 ? 18.450 3.812 -29.368 1.00 65.25 127 GLU A C 1
ATOM 1030 O O . GLU A 1 127 ? 19.471 4.478 -29.172 1.00 65.25 127 GLU A O 1
ATOM 1035 N N . ASN A 1 128 ? 17.446 4.275 -30.119 1.00 62.66 128 ASN A N 1
ATOM 1036 C CA . ASN A 1 128 ? 17.456 5.580 -30.783 1.00 62.66 128 ASN A CA 1
ATOM 1037 C C . ASN A 1 128 ? 17.058 6.768 -29.874 1.00 62.66 128 ASN A C 1
ATOM 1039 O O . ASN A 1 128 ? 17.015 7.908 -30.346 1.00 62.66 128 ASN A O 1
ATOM 1043 N N . MET A 1 129 ? 16.878 6.546 -28.559 1.00 58.28 129 MET A N 1
ATOM 1044 C CA . MET A 1 129 ? 16.536 7.561 -27.537 1.00 58.28 129 MET A CA 1
ATOM 1045 C C . MET A 1 129 ? 17.390 8.837 -27.558 1.00 58.28 129 MET A C 1
ATOM 1047 O O . MET A 1 129 ? 16.927 9.892 -27.133 1.00 58.28 129 MET A O 1
ATOM 1051 N N . ASN A 1 130 ? 18.651 8.751 -27.985 1.00 52.81 130 ASN A N 1
ATOM 1052 C CA . ASN A 1 130 ? 19.584 9.879 -27.912 1.00 52.81 130 ASN A CA 1
ATOM 1053 C C . ASN A 1 130 ? 19.501 10.843 -29.108 1.00 52.81 130 ASN A C 1
ATOM 1055 O O . ASN A 1 130 ? 20.153 11.887 -29.070 1.00 52.81 130 ASN A O 1
ATOM 1059 N N . TYR A 1 131 ? 18.750 10.511 -30.165 1.00 51.62 131 TYR A N 1
ATOM 1060 C CA . TYR A 1 131 ? 18.823 11.234 -31.442 1.00 51.62 131 TYR A CA 1
ATOM 1061 C C . TYR A 1 131 ? 17.589 12.074 -31.788 1.00 51.62 131 TYR A C 1
ATOM 1063 O O . TYR A 1 131 ? 17.724 13.037 -32.544 1.00 51.62 131 TYR A O 1
ATOM 1071 N N . GLU A 1 132 ? 16.416 11.777 -31.228 1.00 53.47 132 GLU A N 1
ATOM 1072 C CA . GLU A 1 132 ? 15.190 12.550 -31.456 1.00 53.47 132 GLU A CA 1
ATOM 1073 C C . GLU A 1 132 ? 14.590 12.988 -30.109 1.00 53.47 132 GLU A C 1
ATOM 1075 O O . GLU A 1 132 ? 14.587 12.219 -29.153 1.00 53.47 132 GLU A O 1
ATOM 1080 N N . GLU A 1 133 ? 14.098 14.231 -30.010 1.00 56.31 133 GLU A N 1
ATOM 1081 C CA . GLU A 1 133 ? 13.439 14.814 -28.820 1.00 56.31 133 GLU A CA 1
ATOM 1082 C C . GLU A 1 133 ? 12.069 14.155 -28.515 1.00 56.31 133 GLU A C 1
ATOM 1084 O O . GLU A 1 133 ? 11.069 14.830 -28.273 1.00 56.31 133 GLU A O 1
ATOM 1089 N N . LEU A 1 134 ? 11.986 12.827 -28.567 1.00 60.66 134 LEU A N 1
ATOM 1090 C CA . LEU A 1 134 ? 10.775 12.055 -28.320 1.00 60.66 134 LEU A CA 1
ATOM 1091 C C . LEU A 1 134 ? 10.657 11.774 -26.818 1.00 60.66 134 LEU A C 1
ATOM 1093 O O . LEU A 1 134 ? 11.574 11.255 -26.180 1.00 60.66 134 LEU A O 1
ATOM 1097 N N . SER A 1 135 ? 9.509 12.111 -26.230 1.00 65.50 135 SER A N 1
ATOM 1098 C CA . SER A 1 135 ? 9.206 11.758 -24.844 1.00 65.50 135 SER A CA 1
ATOM 1099 C C . SER A 1 135 ? 8.784 10.289 -24.765 1.00 65.50 135 SER A C 1
ATOM 1101 O O . SER A 1 135 ? 7.651 9.952 -25.112 1.00 65.50 135 SER A O 1
ATOM 1103 N N . LEU A 1 136 ? 9.695 9.432 -24.305 1.00 72.88 136 LEU A N 1
ATOM 1104 C CA . LEU A 1 136 ? 9.437 8.024 -24.002 1.00 72.88 136 LEU A CA 1
ATOM 1105 C C . LEU A 1 136 ? 9.301 7.850 -22.484 1.00 72.88 136 LEU A C 1
ATOM 1107 O O . LEU A 1 136 ? 10.186 8.256 -21.729 1.00 72.88 136 LEU A O 1
ATOM 1111 N N . ASP A 1 137 ? 8.204 7.247 -22.027 1.00 81.75 137 ASP A N 1
ATOM 1112 C CA . ASP A 1 137 ? 7.993 6.885 -20.620 1.00 81.75 137 ASP A CA 1
ATOM 1113 C C . ASP A 1 137 ? 7.499 5.438 -20.525 1.00 81.75 137 ASP A C 1
ATOM 1115 O O . ASP A 1 137 ? 6.864 4.909 -21.437 1.00 81.75 137 ASP A O 1
ATOM 1119 N N . TYR A 1 138 ? 7.792 4.774 -19.414 1.00 86.12 138 TYR A N 1
ATOM 1120 C CA . TYR A 1 138 ? 7.304 3.425 -19.156 1.00 86.12 138 TYR A CA 1
ATOM 1121 C C . TYR A 1 138 ? 6.931 3.269 -17.688 1.00 86.12 138 TYR A C 1
ATOM 1123 O O . TYR A 1 138 ? 7.614 3.737 -16.775 1.00 86.12 138 TYR A O 1
ATOM 1131 N N . GLN A 1 139 ? 5.818 2.587 -17.442 1.00 87.62 139 GLN A N 1
ATOM 1132 C CA . GLN A 1 139 ? 5.254 2.436 -16.110 1.00 87.62 139 GLN A CA 1
ATOM 1133 C C . GLN A 1 139 ? 4.951 0.978 -15.811 1.00 87.62 139 GLN A C 1
ATOM 1135 O O . GLN A 1 139 ? 4.400 0.236 -16.621 1.00 87.62 139 GLN A O 1
ATOM 1140 N N . PHE A 1 140 ? 5.303 0.561 -14.599 1.00 88.56 140 PHE A N 1
ATOM 1141 C CA . PHE A 1 140 ? 4.980 -0.770 -14.116 1.00 88.56 140 PHE A CA 1
ATOM 1142 C C . PHE A 1 140 ? 3.568 -0.782 -13.535 1.00 88.56 140 PHE A C 1
ATOM 1144 O O . PHE A 1 140 ? 3.253 -0.017 -12.616 1.00 88.56 140 PHE A O 1
ATOM 1151 N N . LYS A 1 141 ? 2.722 -1.681 -14.035 1.00 88.06 141 LYS A N 1
ATOM 1152 C CA . LYS A 1 141 ? 1.325 -1.809 -13.625 1.00 88.06 141 LYS A CA 1
ATOM 1153 C C . LYS A 1 141 ? 1.046 -3.214 -13.103 1.00 88.06 141 LYS A C 1
ATOM 1155 O O . LYS A 1 141 ? 1.073 -4.204 -13.838 1.00 88.06 141 LYS A O 1
ATOM 1160 N N . CYS A 1 142 ? 0.721 -3.302 -11.818 1.00 83.06 142 CYS A N 1
ATOM 1161 C CA . CYS A 1 142 ? 0.137 -4.504 -11.237 1.00 83.06 142 CYS A CA 1
ATOM 1162 C C . CYS A 1 142 ? -1.357 -4.544 -11.579 1.00 83.06 142 CYS A C 1
ATOM 1164 O O . CYS A 1 142 ? -2.130 -3.723 -11.088 1.00 83.06 142 CYS A O 1
ATOM 1166 N N . SER A 1 143 ? -1.765 -5.493 -12.422 1.00 79.25 143 SER A N 1
ATOM 1167 C CA . SER A 1 143 ? -3.176 -5.776 -12.696 1.00 79.25 143 SER A CA 1
ATOM 1168 C C . SER A 1 143 ? -3.675 -6.925 -11.803 1.00 79.25 143 SER A C 1
ATOM 1170 O O . SER A 1 143 ? -2.950 -7.420 -10.935 1.00 79.25 143 SER A O 1
ATOM 1172 N N . PHE A 1 144 ? -4.941 -7.310 -11.965 1.00 69.19 144 PHE A N 1
ATOM 1173 C CA . PHE A 1 144 ? -5.660 -8.224 -11.077 1.00 69.19 144 PHE A CA 1
ATOM 1174 C C . PHE A 1 144 ? -4.887 -9.523 -10.786 1.00 69.19 144 PHE A C 1
ATOM 1176 O O . PHE A 1 144 ? -4.451 -10.202 -11.715 1.00 69.19 144 PHE A O 1
ATOM 1183 N N . LEU A 1 145 ? -4.760 -9.817 -9.479 1.00 61.53 145 LEU A N 1
ATOM 1184 C CA . LEU A 1 145 ? -4.144 -10.941 -8.743 1.00 61.53 145 LEU A CA 1
ATOM 1185 C C . LEU A 1 145 ? -2.813 -11.515 -9.250 1.00 61.53 145 LEU A C 1
ATOM 1187 O O . LEU A 1 145 ? -1.895 -11.672 -8.450 1.00 61.53 145 LEU A O 1
ATOM 1191 N N . PHE A 1 146 ? -2.661 -11.782 -10.542 1.00 73.62 146 PHE A N 1
ATOM 1192 C CA . PHE A 1 146 ? -1.475 -12.420 -11.101 1.00 73.62 146 PHE A CA 1
ATOM 1193 C C . PHE A 1 146 ? -0.972 -11.788 -12.393 1.00 73.62 146 PHE A C 1
ATOM 1195 O O . PHE A 1 146 ? 0.045 -12.235 -12.902 1.00 73.62 146 PHE A O 1
ATOM 1202 N N . VAL A 1 147 ? -1.607 -10.743 -12.918 1.00 81.56 147 VAL A N 1
ATOM 1203 C CA . VAL A 1 147 ? -1.150 -10.126 -14.168 1.00 81.56 147 VAL A CA 1
ATOM 1204 C C . VAL A 1 147 ? -0.221 -8.953 -13.858 1.00 81.56 147 VAL A C 1
ATOM 1206 O O . VAL A 1 147 ? -0.562 -8.049 -13.090 1.00 81.56 147 VAL A O 1
ATOM 1209 N N . ARG A 1 148 ? 0.982 -8.973 -14.435 1.00 86.81 148 ARG A N 1
ATOM 1210 C CA . ARG A 1 148 ? 1.942 -7.862 -14.385 1.00 86.81 148 ARG A CA 1
ATOM 1211 C C . ARG A 1 148 ? 2.122 -7.321 -15.787 1.00 86.81 148 ARG A C 1
ATOM 1213 O O . ARG A 1 148 ? 2.331 -8.099 -16.713 1.00 86.81 148 ARG A O 1
ATOM 1220 N N . LYS A 1 149 ? 2.010 -6.006 -15.925 1.00 90.12 149 LYS A N 1
ATOM 1221 C CA . LYS A 1 149 ? 2.096 -5.314 -17.205 1.00 90.12 149 LYS A CA 1
ATOM 1222 C C . LYS A 1 149 ? 3.121 -4.200 -17.133 1.00 90.12 149 LYS A C 1
ATOM 1224 O O . LYS A 1 149 ? 3.307 -3.588 -16.079 1.00 90.12 149 LYS A O 1
ATOM 1229 N N . ILE A 1 150 ? 3.757 -3.943 -18.262 1.00 89.12 150 ILE A N 1
ATOM 1230 C CA . ILE A 1 150 ? 4.546 -2.742 -18.489 1.00 89.12 150 ILE A CA 1
ATOM 1231 C C . ILE A 1 150 ? 3.758 -1.921 -19.502 1.00 89.12 150 ILE A C 1
ATOM 1233 O O . ILE A 1 150 ? 3.409 -2.420 -20.570 1.00 89.12 150 ILE A O 1
ATOM 1237 N N . THR A 1 151 ? 3.409 -0.701 -19.117 1.00 89.19 151 THR A N 1
ATOM 1238 C CA . THR A 1 151 ? 2.756 0.260 -19.998 1.00 89.19 151 THR A CA 1
ATOM 1239 C C . THR A 1 151 ? 3.826 1.151 -20.598 1.00 89.19 151 THR A C 1
ATOM 1241 O O . THR A 1 151 ? 4.607 1.747 -19.857 1.00 89.19 151 THR A O 1
ATOM 1244 N N . TYR A 1 152 ? 3.860 1.219 -21.919 1.00 87.69 152 TYR A N 1
ATOM 1245 C CA . TYR A 1 152 ? 4.788 2.021 -22.700 1.00 87.69 152 TYR A CA 1
ATOM 1246 C C . TYR A 1 152 ? 4.051 3.239 -23.242 1.00 87.69 152 TYR A C 1
ATOM 1248 O O . TYR A 1 152 ? 2.967 3.094 -23.804 1.00 87.69 152 TYR A O 1
ATOM 1256 N N . TYR A 1 153 ? 4.642 4.417 -23.074 1.00 85.81 153 TYR A N 1
ATOM 1257 C CA . TYR A 1 153 ? 4.145 5.689 -23.581 1.00 85.81 153 TYR A CA 1
ATOM 1258 C C . TYR A 1 153 ? 5.183 6.272 -24.532 1.00 85.81 153 TYR A C 1
ATOM 1260 O O . TYR A 1 153 ? 6.336 6.471 -24.141 1.00 85.81 153 TYR A O 1
ATOM 1268 N N . TRP A 1 154 ? 4.781 6.572 -25.763 1.00 85.38 154 TRP A N 1
ATOM 1269 C CA . TRP A 1 154 ? 5.633 7.290 -26.705 1.00 85.38 154 TRP A CA 1
ATOM 1270 C C . TRP A 1 154 ? 4.841 8.274 -27.542 1.00 85.38 154 TRP A C 1
ATOM 1272 O O . TRP A 1 154 ? 3.675 8.053 -27.848 1.00 85.38 154 TRP A O 1
ATOM 1282 N N . CYS A 1 155 ? 5.490 9.370 -27.909 1.00 76.94 155 CYS A N 1
ATOM 1283 C CA . CYS A 1 155 ? 4.935 10.353 -28.822 1.00 76.94 155 CYS A CA 1
ATOM 1284 C C . CYS A 1 155 ? 5.634 10.173 -30.167 1.00 76.94 155 CYS A C 1
ATOM 1286 O O . CYS A 1 155 ? 6.853 10.267 -30.211 1.00 76.94 155 CYS A O 1
ATOM 1288 N N . ASP A 1 156 ? 4.896 9.910 -31.243 1.00 75.94 156 ASP A N 1
ATOM 1289 C CA . ASP A 1 156 ? 5.363 10.225 -32.597 1.00 75.94 156 ASP A CA 1
ATOM 1290 C C . ASP A 1 156 ? 4.899 11.653 -32.912 1.00 75.94 156 ASP A C 1
ATOM 1292 O O . ASP A 1 156 ? 3.921 12.114 -32.328 1.00 75.94 156 ASP A O 1
ATOM 1296 N N . ARG A 1 157 ? 5.556 12.361 -33.836 1.00 68.00 157 ARG A N 1
ATOM 1297 C CA . ARG A 1 157 ? 5.481 13.820 -34.083 1.00 68.00 157 ARG A CA 1
ATOM 1298 C C . ARG A 1 157 ? 4.069 14.437 -34.103 1.00 68.00 157 ARG A C 1
ATOM 1300 O O . ARG A 1 157 ? 3.952 15.655 -33.977 1.00 68.00 157 ARG A O 1
ATOM 1307 N N . HIS A 1 158 ? 3.008 13.637 -34.249 1.00 65.56 158 HIS A N 1
ATOM 1308 C CA . HIS A 1 158 ? 1.608 14.061 -34.189 1.00 65.56 158 HIS A CA 1
ATOM 1309 C C . HIS A 1 158 ? 0.648 13.161 -33.375 1.00 65.56 158 HIS A C 1
ATOM 1311 O O . HIS A 1 158 ? -0.552 13.447 -33.386 1.00 65.56 158 HIS A O 1
ATOM 1317 N N . GLN A 1 159 ? 1.104 12.092 -32.707 1.00 75.69 159 GLN A N 1
ATOM 1318 C CA . GLN A 1 159 ? 0.237 11.155 -31.972 1.00 75.69 159 GLN A CA 1
ATOM 1319 C C . GLN A 1 159 ? 0.922 10.548 -30.742 1.00 75.69 159 GLN A C 1
ATOM 1321 O O . GLN A 1 159 ? 2.039 10.045 -30.828 1.00 75.69 159 GLN A O 1
ATOM 1326 N N . ASP A 1 160 ? 0.193 10.537 -29.625 1.00 80.25 160 ASP A N 1
ATOM 1327 C CA . ASP A 1 160 ? 0.572 9.809 -28.416 1.00 80.25 160 ASP A CA 1
ATOM 1328 C C . ASP A 1 160 ? 0.087 8.360 -28.519 1.00 80.25 160 ASP A C 1
ATOM 1330 O O . ASP A 1 160 ? -1.097 8.095 -28.756 1.00 80.25 160 ASP A O 1
ATOM 1334 N N . PHE A 1 161 ? 1.004 7.424 -28.321 1.00 83.50 161 PHE A N 1
ATOM 1335 C CA . PHE A 1 161 ? 0.750 5.995 -28.293 1.00 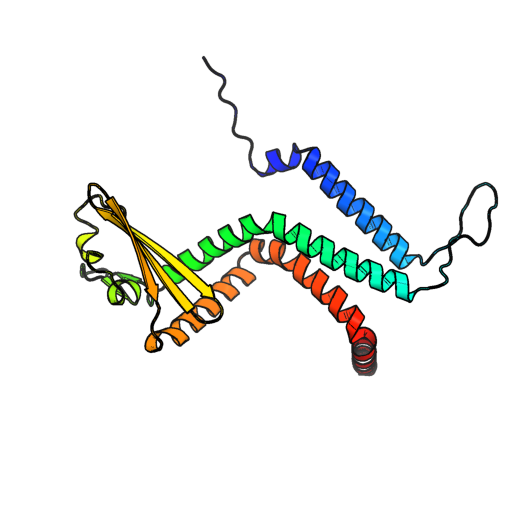83.50 161 PHE A CA 1
ATOM 1336 C C . PHE A 1 161 ? 0.925 5.458 -26.873 1.00 83.50 161 PHE A C 1
ATOM 1338 O O . PHE A 1 161 ? 1.857 5.820 -26.151 1.00 83.50 161 PHE A O 1
ATOM 1345 N N . GLU A 1 162 ? 0.011 4.570 -26.487 1.00 87.44 162 GLU A N 1
ATOM 1346 C CA . GLU A 1 162 ? 0.045 3.828 -25.231 1.00 87.44 162 GLU A CA 1
ATOM 1347 C C . GLU A 1 162 ? -0.175 2.345 -25.538 1.00 87.44 162 GLU A C 1
ATOM 1349 O O . GLU A 1 162 ? -1.198 1.973 -26.120 1.00 87.44 162 GLU A O 1
ATOM 1354 N N . GLU A 1 163 ? 0.766 1.492 -25.133 1.00 87.81 163 GLU A N 1
ATOM 1355 C CA . GLU A 1 163 ? 0.635 0.040 -25.278 1.00 87.81 163 GLU A CA 1
ATOM 1356 C C . GLU A 1 163 ? 0.966 -0.679 -23.966 1.00 87.81 163 GLU A C 1
ATOM 1358 O O . GLU A 1 163 ? 1.965 -0.395 -23.304 1.00 87.81 163 GLU A O 1
ATOM 1363 N N . GLU A 1 164 ? 0.103 -1.617 -23.565 1.00 89.25 164 GLU A N 1
ATOM 1364 C CA . GLU A 1 164 ? 0.303 -2.447 -22.377 1.00 89.25 164 GLU A CA 1
ATOM 1365 C C . GLU A 1 164 ? 0.769 -3.850 -22.772 1.00 89.25 164 GLU A C 1
ATOM 1367 O O . GLU A 1 164 ? 0.019 -4.602 -23.397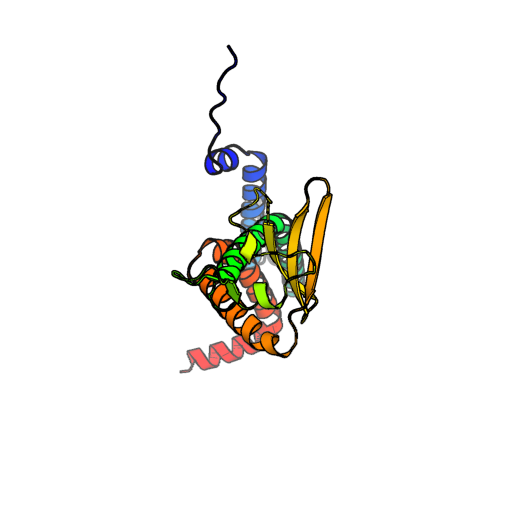 1.00 89.25 164 GLU A O 1
ATOM 1372 N N . ILE A 1 165 ? 1.959 -4.245 -22.321 1.00 87.94 165 ILE A N 1
ATOM 1373 C CA . ILE A 1 165 ? 2.526 -5.566 -22.610 1.00 87.94 165 ILE A CA 1
ATOM 1374 C C . ILE A 1 165 ? 2.618 -6.384 -21.321 1.00 87.94 165 ILE A C 1
ATOM 1376 O O . ILE A 1 165 ? 3.088 -5.915 -20.281 1.00 87.94 165 ILE A O 1
ATOM 1380 N N . GLU A 1 166 ? 2.134 -7.625 -21.375 1.00 89.44 166 GLU A N 1
ATOM 1381 C CA . GLU A 1 166 ? 2.144 -8.546 -20.239 1.00 89.44 166 GLU A CA 1
ATOM 1382 C C . GLU A 1 166 ? 3.523 -9.176 -20.028 1.00 89.44 166 GLU A C 1
ATOM 1384 O O . GLU A 1 166 ? 4.187 -9.632 -20.959 1.00 89.44 166 GLU A O 1
ATOM 1389 N N . VAL A 1 167 ? 3.939 -9.259 -18.764 1.00 85.25 167 VAL A N 1
ATOM 1390 C CA . VAL A 1 167 ? 5.141 -9.995 -18.381 1.00 85.25 167 VAL A CA 1
ATOM 1391 C C . VAL A 1 167 ? 4.844 -11.486 -18.511 1.00 85.25 167 VAL A C 1
ATOM 1393 O O . VAL A 1 167 ? 4.107 -12.058 -17.708 1.00 85.25 167 VAL A O 1
ATOM 1396 N N . GLY A 1 168 ? 5.445 -12.121 -19.517 1.00 84.38 168 GLY A N 1
ATOM 1397 C CA . GLY A 1 168 ? 5.320 -13.558 -19.741 1.00 84.38 168 GLY A CA 1
ATOM 1398 C C . GLY A 1 168 ? 5.778 -14.408 -18.546 1.00 84.38 168 GLY A C 1
ATOM 1399 O O . GLY A 1 168 ? 6.598 -13.994 -17.719 1.00 84.38 168 GLY A O 1
ATOM 1400 N N . TRP A 1 169 ? 5.277 -15.644 -18.491 1.00 84.31 169 TRP A N 1
ATOM 1401 C CA . TRP A 1 169 ? 5.499 -16.596 -17.393 1.00 84.31 169 TRP A CA 1
ATOM 1402 C C . TRP A 1 169 ? 6.976 -16.855 -17.065 1.00 84.31 169 TRP A C 1
ATOM 1404 O O . TRP A 1 169 ? 7.320 -17.058 -15.901 1.00 84.31 169 TRP A O 1
ATOM 1414 N N . GLU A 1 170 ? 7.864 -16.800 -18.059 1.00 85.88 170 GLU A N 1
ATOM 1415 C CA . GLU A 1 170 ? 9.304 -17.041 -17.881 1.00 85.88 170 GLU A CA 1
ATOM 1416 C C . GLU A 1 170 ? 9.971 -16.027 -16.939 1.00 85.88 170 GLU A C 1
ATOM 1418 O O . GLU A 1 170 ? 10.836 -16.376 -16.133 1.00 85.88 170 GLU A O 1
ATOM 1423 N N . ASN A 1 171 ? 9.546 -14.764 -17.013 1.00 86.88 171 ASN A N 1
ATOM 1424 C CA . ASN A 1 171 ? 10.101 -13.671 -16.212 1.00 86.88 171 ASN A CA 1
ATOM 1425 C C . ASN A 1 171 ? 9.246 -13.354 -14.979 1.00 86.88 171 ASN A C 1
ATOM 1427 O O . ASN A 1 171 ? 9.692 -12.641 -14.080 1.00 86.88 171 ASN A O 1
ATOM 1431 N N . TYR A 1 172 ? 8.052 -13.936 -14.898 1.00 87.44 172 TYR A N 1
ATOM 1432 C CA . TYR A 1 172 ? 7.049 -13.656 -13.882 1.00 87.44 172 TYR A CA 1
ATOM 1433 C C . TYR A 1 172 ? 7.552 -13.825 -12.442 1.00 87.44 172 TYR A C 1
ATOM 1435 O O . TYR A 1 172 ? 7.486 -12.896 -11.637 1.00 87.44 172 TYR A O 1
ATOM 1443 N N . PHE A 1 173 ? 8.131 -14.983 -12.113 1.00 88.12 173 PHE A N 1
ATOM 1444 C CA . PHE A 1 173 ? 8.624 -15.251 -10.756 1.00 88.12 173 PHE A CA 1
ATOM 1445 C C . PHE A 1 173 ? 9.790 -14.343 -10.356 1.00 88.12 173 PHE A C 1
ATOM 1447 O O . PHE A 1 173 ? 9.916 -13.968 -9.188 1.00 88.12 173 PHE A O 1
ATOM 1454 N N . LYS A 1 174 ? 10.639 -13.963 -11.320 1.00 88.81 174 LYS A N 1
ATOM 1455 C CA . LYS A 1 174 ? 11.728 -13.008 -11.076 1.00 88.81 174 LYS A CA 1
ATOM 1456 C C . LYS A 1 174 ? 11.166 -11.622 -10.772 1.00 88.81 174 LYS A C 1
ATOM 1458 O O . LYS A 1 174 ? 11.594 -11.011 -9.796 1.00 88.81 174 LYS A O 1
ATOM 1463 N N . VAL A 1 175 ? 10.167 -11.181 -11.540 1.00 90.12 175 VAL A N 1
ATOM 1464 C CA . VAL A 1 175 ? 9.457 -9.917 -11.304 1.00 90.12 175 VAL A CA 1
ATOM 1465 C C . VAL A 1 175 ? 8.800 -9.902 -9.927 1.00 90.12 175 VAL A C 1
ATOM 1467 O O . VAL A 1 175 ? 9.021 -8.951 -9.188 1.00 90.12 175 VAL A O 1
ATOM 1470 N N . ILE A 1 176 ? 8.092 -10.963 -9.523 1.00 89.50 176 ILE A N 1
ATOM 1471 C CA . ILE A 1 176 ? 7.484 -11.046 -8.182 1.00 89.50 176 ILE A CA 1
ATOM 1472 C C . ILE A 1 176 ? 8.534 -10.960 -7.076 1.00 89.50 176 ILE A C 1
ATOM 1474 O O . ILE A 1 176 ? 8.337 -10.269 -6.078 1.00 89.50 176 ILE A O 1
ATOM 1478 N N . ARG A 1 177 ? 9.658 -11.666 -7.225 1.00 90.69 177 ARG A N 1
ATOM 1479 C CA . ARG A 1 177 ? 10.717 -11.639 -6.211 1.00 90.69 177 ARG A CA 1
ATOM 1480 C C . ARG A 1 177 ? 11.302 -10.236 -6.053 1.00 90.69 177 ARG A C 1
ATOM 1482 O O . ARG A 1 177 ? 11.565 -9.812 -4.928 1.00 90.69 177 ARG A O 1
ATOM 1489 N N . LEU A 1 178 ? 11.519 -9.532 -7.162 1.00 89.56 178 LEU A N 1
ATOM 1490 C CA . LEU A 1 178 ? 11.997 -8.151 -7.141 1.00 89.56 178 LEU A CA 1
ATOM 1491 C C . LEU A 1 178 ? 10.932 -7.206 -6.579 1.00 89.56 178 LEU A C 1
ATOM 1493 O O . LEU A 1 178 ? 11.253 -6.395 -5.718 1.00 89.56 178 LEU A O 1
ATOM 1497 N N . GLU A 1 179 ? 9.670 -7.363 -6.976 1.00 90.88 179 GLU A N 1
ATOM 1498 C CA . GLU A 1 179 ? 8.533 -6.622 -6.423 1.00 90.88 179 GLU A CA 1
ATOM 1499 C C . GLU A 1 179 ? 8.500 -6.739 -4.894 1.00 90.88 179 GLU A C 1
ATOM 1501 O O . GLU A 1 179 ? 8.526 -5.723 -4.204 1.00 90.88 179 GLU A O 1
ATOM 1506 N N . ALA A 1 180 ? 8.547 -7.962 -4.358 1.00 88.50 180 ALA A N 1
ATOM 1507 C CA . ALA A 1 180 ? 8.553 -8.197 -2.917 1.00 88.50 180 ALA A CA 1
ATOM 1508 C C . ALA A 1 180 ? 9.762 -7.547 -2.226 1.00 88.50 180 ALA A C 1
ATOM 1510 O O . ALA A 1 180 ? 9.610 -6.926 -1.175 1.00 88.50 180 ALA A O 1
ATOM 1511 N N . LYS A 1 181 ? 10.958 -7.640 -2.823 1.00 91.19 181 LYS A N 1
ATOM 1512 C CA . LYS A 1 181 ? 12.173 -7.005 -2.292 1.00 91.19 181 LYS A CA 1
ATOM 1513 C C . LYS A 1 181 ? 12.005 -5.486 -2.189 1.00 91.19 181 LYS A C 1
ATOM 1515 O O . LYS A 1 181 ? 12.210 -4.929 -1.114 1.00 91.19 181 LYS A O 1
ATOM 1520 N N . TYR A 1 182 ? 11.613 -4.829 -3.280 1.00 88.88 182 TYR A N 1
ATOM 1521 C CA . TYR A 1 182 ? 11.486 -3.371 -3.330 1.00 88.88 182 TYR A CA 1
ATOM 1522 C C . TYR A 1 182 ? 10.302 -2.850 -2.514 1.00 88.88 182 TYR A C 1
ATOM 1524 O O . TYR A 1 182 ? 10.402 -1.779 -1.918 1.00 88.88 182 TYR A O 1
ATOM 1532 N N . GLN A 1 183 ? 9.203 -3.601 -2.430 1.00 88.00 183 GLN A N 1
ATOM 1533 C CA . GLN A 1 183 ? 8.096 -3.268 -1.537 1.00 88.00 183 GLN A CA 1
ATOM 1534 C C . GLN A 1 183 ? 8.532 -3.342 -0.073 1.00 88.00 183 GLN A C 1
ATOM 1536 O O . GLN A 1 183 ? 8.327 -2.377 0.658 1.00 88.00 183 GLN A O 1
ATOM 1541 N N . LEU A 1 184 ? 9.180 -4.432 0.354 1.00 86.38 184 LEU A N 1
ATOM 1542 C CA . LEU A 1 184 ? 9.666 -4.580 1.732 1.00 86.38 184 LEU A CA 1
ATOM 1543 C C . LEU A 1 184 ? 10.703 -3.517 2.096 1.00 86.38 184 LEU A C 1
ATOM 1545 O O . LEU A 1 184 ? 10.625 -2.924 3.170 1.00 86.38 184 LEU A O 1
ATOM 1549 N N . GLU A 1 185 ? 11.640 -3.234 1.195 1.00 87.38 185 GLU A N 1
ATOM 1550 C CA . GLU A 1 185 ? 12.607 -2.155 1.381 1.00 87.38 185 GLU A CA 1
ATOM 1551 C C . GLU A 1 185 ? 11.898 -0.805 1.519 1.00 87.38 185 GLU A C 1
ATOM 1553 O O . GLU A 1 185 ? 12.194 -0.043 2.436 1.00 87.38 185 GLU A O 1
ATOM 1558 N N . SER A 1 186 ? 10.891 -0.538 0.683 1.00 84.06 186 SER A N 1
ATOM 1559 C CA . SER A 1 186 ? 10.081 0.673 0.793 1.00 84.06 186 SER A CA 1
ATOM 1560 C C . SER A 1 186 ? 9.373 0.755 2.152 1.00 84.06 186 SER A C 1
ATOM 1562 O O . SER A 1 186 ? 9.402 1.807 2.792 1.00 84.06 186 SER A O 1
ATOM 1564 N N . PHE A 1 187 ? 8.797 -0.349 2.639 1.00 82.81 187 PHE A N 1
ATOM 1565 C CA . PHE A 1 187 ? 8.113 -0.403 3.934 1.00 82.81 187 PHE A CA 1
ATOM 1566 C C . PHE A 1 187 ? 9.033 -0.162 5.129 1.00 82.81 187 PHE A C 1
ATOM 1568 O O . PHE A 1 187 ? 8.623 0.495 6.082 1.00 82.81 187 PHE A O 1
ATOM 1575 N N . ILE A 1 188 ? 10.256 -0.691 5.089 1.00 81.12 188 ILE A N 1
ATOM 1576 C CA . ILE A 1 188 ? 11.196 -0.613 6.214 1.00 81.12 188 ILE A CA 1
ATOM 1577 C C . ILE A 1 188 ? 11.960 0.713 6.202 1.00 81.12 188 ILE A C 1
ATOM 1579 O O . ILE A 1 188 ? 12.151 1.329 7.248 1.00 81.12 188 ILE A O 1
ATOM 1583 N N . VAL A 1 189 ? 12.405 1.161 5.027 1.00 82.25 189 VA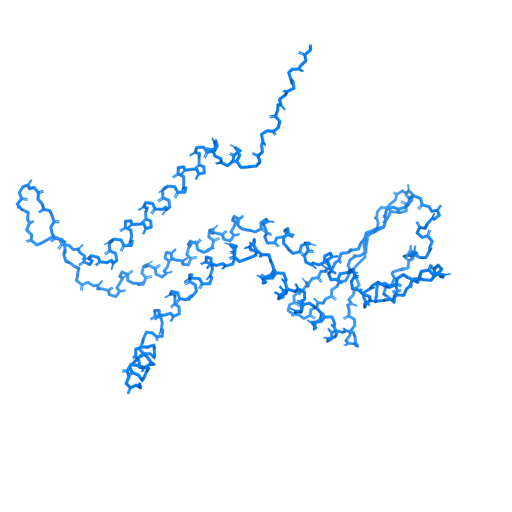L A N 1
ATOM 1584 C CA . VAL A 1 189 ? 13.274 2.339 4.894 1.00 82.25 189 VAL A CA 1
ATOM 1585 C C . VAL A 1 189 ? 12.471 3.637 4.959 1.00 82.25 189 VAL A C 1
ATOM 1587 O O . VAL A 1 189 ? 12.961 4.637 5.486 1.00 82.25 189 VAL A O 1
ATOM 1590 N N . HIS A 1 190 ? 11.233 3.649 4.455 1.00 79.38 190 HIS A N 1
ATOM 1591 C CA . HIS A 1 190 ? 10.418 4.861 4.419 1.00 79.38 190 HIS A CA 1
ATOM 1592 C C . HIS A 1 190 ? 9.289 4.818 5.437 1.00 79.38 190 HIS A C 1
ATOM 1594 O O . HIS A 1 190 ? 8.268 4.156 5.246 1.00 79.38 190 HIS A O 1
ATOM 1600 N N . ARG A 1 191 ? 9.448 5.637 6.481 1.00 81.62 191 ARG A N 1
ATOM 1601 C CA . ARG A 1 191 ? 8.441 5.873 7.521 1.00 81.62 191 ARG A CA 1
ATOM 1602 C C . ARG A 1 191 ? 7.063 6.232 6.955 1.00 81.62 191 ARG A C 1
ATOM 1604 O O . ARG A 1 191 ? 6.061 5.834 7.528 1.00 81.62 191 ARG A O 1
ATOM 1611 N N . GLU A 1 192 ? 7.007 6.931 5.8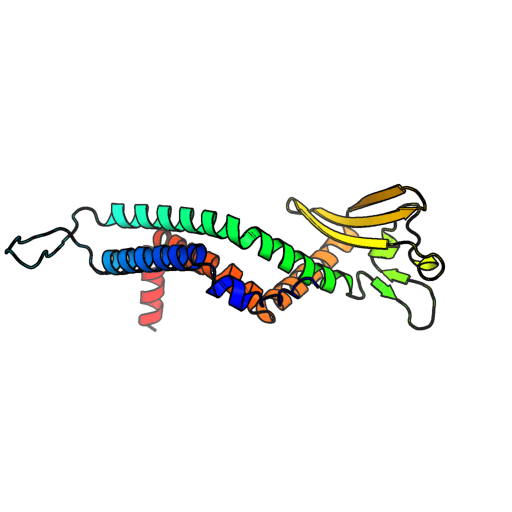25 1.00 82.06 192 GLU A N 1
ATOM 1612 C CA . GLU A 1 192 ? 5.755 7.343 5.174 1.00 82.06 192 GLU A CA 1
ATOM 1613 C C . GLU A 1 192 ? 4.833 6.156 4.861 1.00 82.06 192 GLU A C 1
ATOM 1615 O O . GLU A 1 192 ? 3.621 6.240 5.062 1.00 82.06 192 GLU A O 1
ATOM 1620 N N . ASN A 1 193 ? 5.402 5.025 4.428 1.00 83.19 193 ASN A N 1
ATOM 1621 C CA . ASN A 1 193 ? 4.627 3.810 4.191 1.00 83.19 193 ASN A CA 1
ATOM 1622 C C . ASN A 1 193 ? 4.049 3.256 5.496 1.00 83.19 193 ASN A C 1
ATOM 1624 O O . ASN A 1 193 ? 2.900 2.818 5.528 1.00 83.19 193 ASN A O 1
ATOM 1628 N N . LEU A 1 194 ? 4.836 3.289 6.573 1.00 82.06 194 LEU A N 1
ATOM 1629 C CA . LEU A 1 194 ? 4.408 2.819 7.883 1.00 82.06 194 LEU A CA 1
ATOM 1630 C C . LEU A 1 194 ? 3.326 3.726 8.476 1.00 82.06 194 LEU A C 1
ATOM 1632 O O . LEU A 1 194 ? 2.337 3.213 8.982 1.00 82.06 194 LEU A O 1
ATOM 1636 N N . ASP A 1 195 ? 3.463 5.047 8.365 1.00 84.00 195 ASP A N 1
ATOM 1637 C CA . ASP A 1 195 ? 2.481 6.011 8.877 1.00 84.00 195 ASP A CA 1
ATOM 1638 C C . ASP A 1 195 ? 1.114 5.853 8.181 1.00 84.00 195 ASP A C 1
ATOM 1640 O O . ASP A 1 195 ? 0.070 6.056 8.804 1.00 84.00 195 ASP A O 1
ATOM 1644 N N . ILE A 1 196 ? 1.109 5.440 6.908 1.00 86.31 196 ILE A N 1
ATOM 1645 C CA . ILE A 1 196 ? -0.118 5.172 6.148 1.00 86.31 196 ILE A CA 1
ATOM 1646 C C . ILE A 1 196 ? -0.691 3.782 6.450 1.00 86.31 196 ILE A C 1
ATOM 1648 O O . ILE A 1 196 ? -1.907 3.609 6.497 1.00 86.31 196 ILE A O 1
ATOM 1652 N N . ILE A 1 197 ? 0.158 2.775 6.663 1.00 85.88 197 ILE A N 1
ATOM 1653 C CA . ILE A 1 197 ? -0.300 1.402 6.909 1.00 85.88 197 ILE A CA 1
ATOM 1654 C C . ILE A 1 197 ? -0.677 1.143 8.373 1.00 85.88 197 ILE A C 1
ATOM 1656 O O . ILE A 1 197 ? -1.598 0.367 8.641 1.00 85.88 197 ILE A O 1
ATOM 1660 N N . ALA A 1 198 ? -0.010 1.791 9.325 1.00 84.69 198 ALA A N 1
ATOM 1661 C CA . ALA A 1 198 ? -0.179 1.543 10.753 1.00 84.69 198 ALA A CA 1
ATOM 1662 C C . ALA A 1 198 ? -1.639 1.654 11.233 1.00 84.69 198 ALA A C 1
ATOM 1664 O O . ALA A 1 198 ? -2.070 0.757 11.960 1.00 84.69 198 ALA A O 1
ATOM 1665 N N . PRO A 1 199 ? -2.449 2.649 10.810 1.00 87.38 199 PRO A N 1
ATOM 1666 C CA . PRO A 1 199 ? -3.857 2.716 11.204 1.00 87.38 199 PRO A CA 1
ATOM 1667 C C . PRO A 1 199 ? -4.675 1.492 10.770 1.00 87.38 199 PRO A C 1
ATOM 1669 O O . PRO A 1 199 ? -5.518 1.024 11.536 1.00 87.38 199 PRO A O 1
ATOM 1672 N N . TYR A 1 200 ? -4.404 0.927 9.587 1.00 88.19 200 TYR A N 1
ATOM 1673 C CA . TYR A 1 200 ? -5.066 -0.301 9.135 1.00 88.19 200 TYR A CA 1
ATOM 1674 C C . TYR A 1 200 ? -4.602 -1.518 9.925 1.00 88.19 200 TYR A C 1
ATOM 1676 O O . TYR A 1 200 ? -5.430 -2.344 10.295 1.00 88.19 200 TYR A O 1
ATOM 1684 N N . LEU A 1 201 ? -3.298 -1.629 10.204 1.00 86.12 201 LEU A N 1
ATOM 1685 C CA . LEU A 1 201 ? -2.764 -2.730 11.006 1.00 86.12 201 LEU A CA 1
ATOM 1686 C C . LEU A 1 201 ? -3.364 -2.725 12.409 1.00 86.12 201 LEU A C 1
ATOM 1688 O O . LEU A 1 201 ? -3.832 -3.761 12.866 1.00 86.12 201 LEU A O 1
ATOM 1692 N N . ILE A 1 202 ? -3.414 -1.564 13.064 1.00 85.69 202 ILE A N 1
ATOM 1693 C CA . ILE A 1 202 ? -4.011 -1.426 14.397 1.00 85.69 202 ILE A CA 1
ATOM 1694 C C . ILE A 1 202 ? -5.510 -1.744 14.346 1.00 85.69 202 ILE A C 1
ATOM 1696 O O . ILE A 1 202 ? -6.001 -2.489 15.192 1.00 85.69 202 ILE A O 1
ATOM 1700 N N . GLY A 1 203 ? -6.238 -1.235 13.344 1.00 85.88 203 GLY A N 1
ATOM 1701 C CA . GLY A 1 203 ? -7.661 -1.534 13.166 1.00 85.88 203 GLY A CA 1
ATOM 1702 C C . GLY A 1 203 ? -7.931 -3.027 12.951 1.00 85.88 203 GLY A C 1
ATOM 1703 O O . GLY A 1 203 ? -8.801 -3.601 13.603 1.00 85.88 203 GLY A O 1
ATOM 1704 N N . LEU A 1 204 ? -7.141 -3.683 12.099 1.00 87.81 204 LEU A N 1
ATOM 1705 C CA . LEU A 1 204 ? -7.235 -5.118 11.842 1.00 87.81 204 LEU A CA 1
ATOM 1706 C C . LEU A 1 204 ? -6.854 -5.942 13.080 1.00 87.81 204 LEU A C 1
ATOM 1708 O O . LEU A 1 204 ? -7.544 -6.906 13.404 1.00 87.81 204 LEU A O 1
ATOM 1712 N N . MET A 1 205 ? -5.800 -5.558 13.804 1.00 82.38 205 MET A N 1
ATOM 1713 C CA . MET A 1 205 ? -5.412 -6.192 15.070 1.00 82.38 205 MET A CA 1
ATOM 1714 C C . MET A 1 205 ? -6.519 -6.071 16.120 1.00 82.38 205 MET A C 1
ATOM 1716 O O . MET A 1 205 ? -6.818 -7.045 16.801 1.00 82.38 205 MET A O 1
ATOM 1720 N N . ALA A 1 206 ? -7.176 -4.914 16.226 1.00 80.81 206 ALA A N 1
ATOM 1721 C CA . ALA A 1 206 ? -8.288 -4.722 17.152 1.00 80.81 206 ALA A CA 1
ATOM 1722 C C . ALA A 1 206 ? -9.482 -5.631 16.810 1.00 80.81 206 ALA A C 1
ATOM 1724 O O . ALA A 1 206 ? -10.040 -6.282 17.692 1.00 80.81 206 ALA A O 1
ATOM 1725 N N . ILE A 1 207 ? -9.841 -5.727 15.526 1.00 84.12 207 ILE A N 1
ATOM 1726 C CA . ILE A 1 207 ? -10.938 -6.587 15.060 1.00 84.12 207 ILE A CA 1
ATOM 1727 C C . ILE A 1 207 ? -10.596 -8.070 15.250 1.00 84.12 207 ILE A C 1
ATOM 1729 O O . ILE A 1 207 ? -11.412 -8.839 15.753 1.00 84.12 207 ILE A O 1
ATOM 1733 N N . THR A 1 208 ? -9.389 -8.489 14.871 1.00 81.25 208 THR A N 1
ATOM 1734 C CA . THR A 1 208 ? -8.951 -9.886 15.023 1.00 81.25 208 THR A CA 1
ATOM 1735 C C . THR A 1 208 ? -8.837 -10.288 16.489 1.00 81.25 208 THR A C 1
ATOM 1737 O O . THR A 1 208 ? -9.288 -11.372 16.845 1.00 81.25 208 THR A O 1
ATOM 1740 N N . SER A 1 209 ? -8.332 -9.407 17.354 1.00 76.81 209 SER A N 1
ATOM 1741 C CA . SER A 1 209 ? -8.311 -9.618 18.805 1.00 76.81 209 SER A CA 1
ATOM 1742 C C . SER A 1 209 ? -9.716 -9.838 19.372 1.00 76.81 209 SER A C 1
ATOM 1744 O O . SER A 1 209 ? -9.912 -10.727 20.194 1.00 76.81 209 SER A O 1
ATOM 1746 N N . TYR A 1 210 ? -10.719 -9.105 18.876 1.00 78.38 210 TYR A N 1
ATOM 1747 C CA . TYR A 1 210 ? -12.109 -9.317 19.278 1.00 78.38 210 TYR A CA 1
ATOM 1748 C C . TYR A 1 210 ? -12.634 -10.706 18.877 1.00 78.38 210 TYR A C 1
ATOM 1750 O O . TYR A 1 210 ? -13.180 -11.415 19.718 1.00 78.38 210 TYR A O 1
ATOM 1758 N N . PHE A 1 211 ? -12.433 -11.128 17.624 1.00 78.44 211 PHE A N 1
ATOM 1759 C CA . PHE A 1 211 ? -12.929 -12.428 17.146 1.00 78.44 211 PHE A CA 1
ATOM 1760 C C . PHE A 1 211 ? -12.182 -13.633 17.731 1.00 78.44 211 PHE A C 1
ATOM 1762 O O . PHE A 1 211 ? -12.777 -14.692 17.908 1.00 78.44 211 PHE A O 1
ATOM 1769 N N . TYR A 1 212 ? -10.893 -13.482 18.032 1.00 80.88 212 TYR A N 1
ATOM 1770 C CA . TYR A 1 212 ? -10.035 -14.558 18.536 1.00 80.88 212 TYR A CA 1
ATOM 1771 C C . TYR A 1 212 ? -9.670 -14.387 20.013 1.00 80.88 212 TYR A C 1
ATOM 1773 O O . TYR A 1 212 ? -8.671 -14.950 20.465 1.00 80.88 212 TYR A O 1
ATOM 1781 N N . ASN A 1 213 ? -10.471 -13.635 20.774 1.00 76.56 213 ASN A N 1
ATOM 1782 C CA . ASN A 1 213 ? -10.186 -13.306 22.170 1.00 76.56 213 ASN A CA 1
ATOM 1783 C C . ASN A 1 213 ? -9.897 -14.564 23.008 1.00 76.56 213 ASN A C 1
ATOM 1785 O O . ASN A 1 213 ? -8.883 -14.620 23.695 1.00 76.56 213 ASN A O 1
ATOM 1789 N N . ASP A 1 214 ? -10.703 -15.621 22.873 1.00 73.00 214 ASP A N 1
ATOM 1790 C CA . ASP A 1 214 ? -10.520 -16.867 23.633 1.00 73.00 214 ASP A CA 1
ATOM 1791 C C . ASP A 1 214 ? -9.164 -17.538 23.363 1.00 73.00 214 ASP A C 1
ATOM 1793 O O . ASP A 1 214 ? -8.475 -17.971 24.289 1.00 73.00 214 ASP A O 1
ATOM 1797 N N . GLN A 1 215 ? -8.736 -17.578 22.099 1.00 78.69 215 GLN A N 1
ATOM 1798 C CA . GLN A 1 215 ? -7.443 -18.147 21.704 1.00 78.69 215 GLN A CA 1
ATOM 1799 C C . GLN A 1 215 ? -6.281 -17.276 22.194 1.00 78.69 215 GLN A C 1
ATOM 1801 O O . GLN A 1 215 ? -5.268 -17.795 22.667 1.00 78.69 215 GLN A O 1
ATOM 1806 N N . PHE A 1 216 ? -6.449 -15.952 22.151 1.00 69.75 216 PHE A N 1
ATOM 1807 C CA . PHE A 1 216 ? -5.484 -14.994 22.686 1.00 69.75 216 PHE A CA 1
ATOM 1808 C C . PHE A 1 216 ? -5.304 -15.145 24.200 1.00 69.75 216 PHE A C 1
ATOM 1810 O O . PHE A 1 216 ? -4.175 -15.155 24.687 1.00 69.75 216 PHE A O 1
ATOM 1817 N N . GLN A 1 217 ? -6.394 -15.320 24.949 1.00 71.62 217 GLN A N 1
ATOM 1818 C CA . GLN A 1 217 ? -6.352 -15.537 26.397 1.00 71.62 217 GLN A CA 1
ATOM 1819 C C . GLN A 1 217 ? -5.645 -16.852 26.758 1.00 71.62 217 GLN A C 1
ATOM 1821 O O . GLN A 1 217 ? -4.882 -16.899 27.725 1.00 71.62 217 GLN A O 1
ATOM 1826 N N . VAL A 1 218 ? -5.850 -17.918 25.975 1.00 75.62 218 VAL A N 1
ATOM 1827 C CA . VAL A 1 218 ? -5.124 -19.190 26.144 1.00 75.62 218 VAL A CA 1
ATOM 1828 C C . VAL A 1 218 ? -3.629 -19.010 25.870 1.00 75.62 218 VAL A C 1
ATOM 1830 O O . VAL A 1 218 ? -2.807 -19.445 26.676 1.00 75.62 218 VAL A O 1
ATOM 1833 N N . PHE A 1 219 ? -3.265 -18.325 24.784 1.00 74.00 219 PHE A N 1
ATOM 1834 C CA . PHE A 1 219 ? -1.870 -18.039 24.447 1.00 74.00 219 PHE A CA 1
ATOM 1835 C C . PHE A 1 219 ? -1.168 -17.198 25.525 1.00 74.00 219 PHE A C 1
ATOM 1837 O O . PHE A 1 219 ? -0.066 -17.538 25.952 1.00 74.00 219 PHE A O 1
ATOM 1844 N N . LEU A 1 220 ? -1.823 -16.147 26.029 1.00 74.56 220 LEU A N 1
ATOM 1845 C CA . LEU A 1 220 ? -1.292 -15.310 27.109 1.00 74.56 220 LEU A CA 1
ATOM 1846 C C . LEU A 1 220 ? -1.084 -16.095 28.406 1.00 74.56 220 LEU A C 1
ATOM 1848 O O . LEU A 1 220 ? -0.061 -15.916 29.062 1.00 74.56 220 LEU A O 1
ATOM 1852 N N . LYS A 1 221 ? -2.009 -16.998 28.758 1.00 76.50 221 LYS A N 1
ATOM 1853 C CA . LYS A 1 221 ? -1.848 -17.872 29.930 1.00 76.50 221 LYS A CA 1
ATOM 1854 C C . LYS A 1 221 ? -0.619 -18.765 29.807 1.00 76.50 221 LYS A C 1
ATOM 1856 O O . LYS A 1 221 ? 0.145 -18.841 30.764 1.00 76.50 221 LYS A O 1
ATOM 1861 N N . ILE A 1 222 ? -0.399 -19.374 28.639 1.00 83.62 222 ILE A N 1
ATOM 1862 C CA . ILE A 1 222 ? 0.795 -20.190 28.365 1.00 83.62 222 ILE A CA 1
ATOM 1863 C C . ILE A 1 222 ? 2.061 -19.343 28.541 1.00 83.62 222 ILE A C 1
ATOM 1865 O O . ILE A 1 222 ? 2.974 -19.755 29.253 1.00 83.62 222 ILE A O 1
ATOM 1869 N N . LEU A 1 223 ? 2.079 -18.137 27.967 1.00 76.00 223 LEU A N 1
ATOM 1870 C CA . LEU A 1 223 ? 3.230 -17.233 27.988 1.00 76.00 223 LEU A CA 1
ATOM 1871 C C . LEU A 1 223 ? 3.532 -16.663 29.385 1.00 76.00 223 LEU A C 1
ATOM 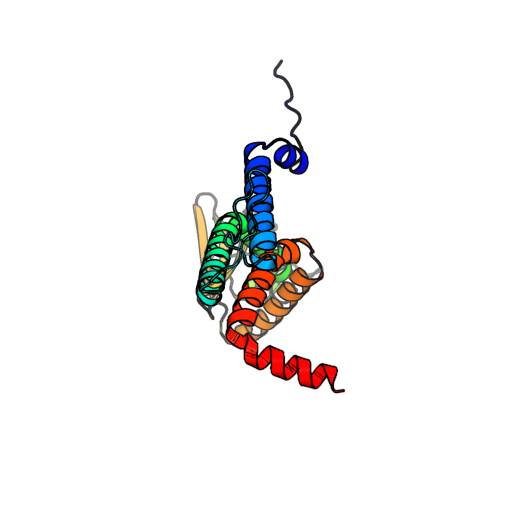1873 O O . LEU A 1 223 ? 4.688 -16.420 29.697 1.00 76.00 223 LEU A O 1
ATOM 1877 N N . SER A 1 224 ? 2.511 -16.481 30.228 1.00 76.19 224 SER A N 1
ATOM 1878 C CA . SER A 1 224 ? 2.665 -16.066 31.634 1.00 76.19 224 SER A CA 1
ATOM 1879 C C . SER A 1 224 ? 3.008 -17.208 32.596 1.00 76.19 224 SER A C 1
ATOM 1881 O O . SER A 1 224 ? 3.368 -16.951 33.742 1.00 76.19 224 SER A O 1
ATOM 1883 N N . SER A 1 225 ? 2.826 -18.460 32.160 1.00 65.19 225 SER A N 1
ATOM 1884 C CA . SER A 1 225 ? 3.122 -19.664 32.950 1.00 65.19 225 SER A CA 1
ATOM 1885 C C . SER A 1 225 ? 4.515 -20.247 32.678 1.00 65.19 225 SER A C 1
ATOM 1887 O O . SER A 1 225 ? 4.897 -21.216 33.333 1.00 65.19 225 SER A O 1
ATOM 1889 N N . SER A 1 226 ? 5.244 -19.666 31.718 1.00 50.25 226 SER A N 1
ATOM 1890 C CA . SER A 1 226 ? 6.662 -19.917 31.434 1.00 50.25 226 SER A CA 1
ATOM 1891 C C . SER A 1 226 ? 7.535 -18.826 32.039 1.00 50.25 226 SER A C 1
ATOM 1893 O O . SER A 1 226 ? 8.736 -19.132 32.209 1.00 50.25 226 SER A O 1
#

Foldseek 3Di:
DDDPPDPDDPVVVCVPP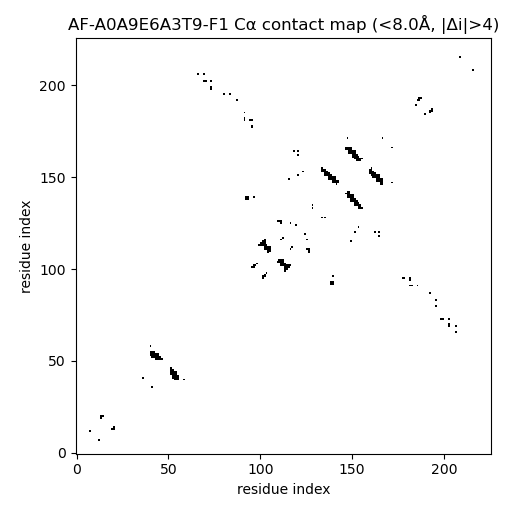PVNVVVVCVVVVVVVVLVVCLVQQFCAPDDDPPDGTGHDDCNPVSLVVVLVVLVVVVVVLCVVCVVVVVVLQQVLQVVLCPDVQNWDQDPVDLDIDHPDVVQADDVRDPSCVVPDPKDKDWTWDDDPPQWTWIWIWIDDPDDIDIDITTDDPVCRVVSVVSVVVSVVCSCPVDVSNVVSCVSVVVSVCSSVCVVCVVVVVVVVVVVVVD

Mean predicted aligned error: 15.06 Å

Solvent-accessible surface area (backbone atoms only — not comparable to full-atom values): 13284 Å² total; per-residue (Å²): 138,82,80,82,76,77,82,70,51,72,68,55,52,57,72,67,32,61,67,59,50,49,51,49,46,49,51,50,50,52,50,48,51,49,49,53,46,72,75,53,54,57,41,66,80,48,90,52,102,84,59,82,49,42,51,65,92,61,69,65,63,54,55,55,52,49,47,53,49,48,53,53,48,51,56,54,47,46,71,66,45,47,66,52,53,53,50,51,47,54,55,44,45,59,52,53,53,64,34,58,69,34,41,35,72,47,94,88,44,81,58,61,43,31,52,55,58,74,63,50,56,95,88,50,66,71,67,60,57,87,78,52,100,56,64,73,49,74,44,79,41,82,50,77,98,79,43,44,31,43,36,40,37,39,47,52,104,90,47,80,47,77,50,80,43,71,62,52,77,90,54,37,67,60,50,52,55,49,51,53,50,46,50,50,47,43,48,71,73,34,63,69,51,42,70,67,43,46,63,55,54,54,49,49,49,54,49,49,47,64,78,40,39,73,61,50,54,53,51,51,52,56,64,73,73,107